Protein AF-A0A5S4YXS0-F1 (afdb_monomer_lite)

Radius of gyration: 20.39 Å; chains: 1; bounding box: 44×58×85 Å

Secondary structure (DSSP, 8-state):
--------------PPPP-----TTSSTHHHHHHHHHHHHHHHBTS-BSS-S-SS-EE-TTS-EE--SSTT-B-HHHHHHHHHHHHHHHHHHHH---HHHHSS-HHHHH---TTSHHHHHHTBTT-S-SSHHHHHHHTTSEEEE-GGG--TT-EEEEEBSS-EEEEEEEEEE-TTS-EESS--TT--EEEEEEEE-TT-TT-EEEEEEEEEGGG------TTS-EEEEEPP-S-TTTEEEEEEPPGGG--HHHHHHHHHHHHH---HHHHSPPPB-GGG-----TT-

pLDDT: mean 90.19, std 12.67, range [40.44, 98.62]

Foldseek 3Di:
DDDDDDDDPPPPPPDPDAAPQDDPFGRLLVLLVVLLVVCQVPQFQFEEDDWADQQWAQQQVLGTQGIPDHNYYFFLSVLLSSVSSSLVVVCVVVVDNVVSVLADVVLSRFLFQLRLSVQQLVFPPHPHLHNQRSCVLLQQWHWDFPQPDDFSKWKWADFPFAIGIWGFHAFAALQRDGDNGDDPRGQFTKTWGFFDHPDSRGGTDIATEGDQVSPWDDYPPVHHYFYRTHDDRDCNHMIIIHGHDPVSGDSVSNVVSNVCLVPDPDPSRPDGGDRPCSHTVRDGDRD

Structure (mmCIF, N/CA/C/O backbone):
data_AF-A0A5S4YXS0-F1
#
_entry.id   AF-A0A5S4YXS0-F1
#
loop_
_atom_site.group_PDB
_atom_site.id
_atom_site.type_symbol
_atom_site.label_atom_id
_atom_site.label_alt_id
_atom_site.label_comp_id
_atom_site.label_asym_id
_atom_site.label_entity_id
_atom_site.label_seq_id
_atom_site.pdbx_PDB_ins_code
_atom_site.Cartn_x
_atom_site.Cartn_y
_atom_site.Cartn_z
_atom_site.occupancy
_atom_site.B_iso_or_equiv
_atom_site.auth_seq_id
_atom_site.auth_comp_id
_atom_site.auth_asym_id
_atom_site.auth_atom_id
_atom_site.pdbx_PDB_model_num
ATOM 1 N N . MET A 1 1 ? -1.494 -40.560 58.003 1.00 46.41 1 MET A N 1
ATOM 2 C CA . MET A 1 1 ? -1.335 -39.408 57.086 1.00 46.41 1 MET A CA 1
ATOM 3 C C . MET A 1 1 ? -2.157 -39.671 55.834 1.00 46.41 1 MET A C 1
ATOM 5 O O . MET A 1 1 ? -1.855 -40.621 55.129 1.00 46.41 1 MET A O 1
ATOM 9 N N . LYS A 1 2 ? -3.236 -38.911 55.602 1.00 44.44 2 LYS A N 1
ATOM 10 C CA . LYS A 1 2 ? -4.062 -39.010 54.387 1.00 44.44 2 LYS A CA 1
ATOM 11 C C . LYS A 1 2 ? -3.544 -37.985 53.373 1.00 44.44 2 LYS A C 1
ATOM 13 O O . LYS A 1 2 ? -3.615 -36.792 53.643 1.00 44.44 2 LYS A O 1
ATOM 18 N N . MET A 1 3 ? -2.989 -38.451 52.254 1.00 48.00 3 MET A N 1
ATOM 19 C CA . MET A 1 3 ? -2.616 -37.599 51.120 1.00 48.00 3 MET A CA 1
ATOM 20 C C . MET A 1 3 ? -3.886 -37.165 50.385 1.00 48.00 3 MET A C 1
ATOM 22 O O . MET A 1 3 ? -4.602 -37.997 49.833 1.00 48.00 3 MET A O 1
ATOM 26 N N . ILE A 1 4 ? -4.166 -35.864 50.397 1.00 57.78 4 ILE A N 1
ATOM 27 C CA . ILE A 1 4 ? -5.196 -35.239 49.567 1.00 57.78 4 ILE A CA 1
ATOM 28 C C . ILE A 1 4 ? -4.530 -34.920 48.226 1.00 57.78 4 ILE A C 1
ATOM 30 O O . ILE A 1 4 ? -3.634 -34.083 48.156 1.00 57.78 4 ILE A O 1
ATOM 34 N N . SER A 1 5 ? -4.929 -35.640 47.178 1.00 66.69 5 SER A N 1
ATOM 35 C CA . SER A 1 5 ? -4.482 -35.397 45.807 1.00 66.69 5 SER A CA 1
ATOM 36 C C . SER A 1 5 ? -5.277 -34.222 45.233 1.00 66.69 5 SER A C 1
ATOM 38 O O . SER A 1 5 ? -6.484 -34.324 45.021 1.00 66.69 5 SER A O 1
ATOM 40 N N . ALA A 1 6 ? -4.614 -33.082 45.048 1.00 55.44 6 ALA A N 1
ATOM 41 C CA . ALA A 1 6 ? -5.196 -31.907 44.415 1.00 55.44 6 ALA A CA 1
ATOM 42 C C . ALA A 1 6 ? -5.100 -32.052 42.888 1.00 55.44 6 ALA A C 1
ATOM 44 O O . ALA A 1 6 ? -4.017 -31.953 42.312 1.00 55.44 6 ALA A O 1
ATOM 45 N N . CYS A 1 7 ? -6.237 -32.288 42.230 1.00 54.38 7 CYS A N 1
ATOM 46 C CA . CYS A 1 7 ? -6.354 -32.177 40.778 1.00 54.38 7 CYS A CA 1
ATOM 47 C C . CYS A 1 7 ? -6.255 -30.700 40.374 1.00 54.38 7 CYS A C 1
ATOM 49 O O . CYS A 1 7 ? -7.215 -29.944 40.508 1.00 54.38 7 CYS A O 1
ATOM 51 N N . PHE A 1 8 ? -5.093 -30.292 39.866 1.00 48.94 8 PHE A N 1
ATOM 52 C CA . PHE A 1 8 ? -4.949 -29.038 39.135 1.00 48.94 8 PHE A CA 1
ATOM 53 C C . PHE A 1 8 ? -5.606 -29.190 37.761 1.00 48.94 8 PHE A C 1
ATOM 55 O O . PHE A 1 8 ? -5.053 -29.810 36.854 1.00 48.94 8 PHE A O 1
ATOM 62 N N . VAL A 1 9 ? -6.799 -28.618 37.607 1.00 55.50 9 VAL A N 1
ATOM 63 C CA . VAL A 1 9 ? -7.390 -28.377 36.289 1.00 55.50 9 VAL A CA 1
ATOM 64 C C . VAL A 1 9 ? -6.600 -27.235 35.658 1.00 55.50 9 VAL A C 1
ATOM 66 O O . VAL A 1 9 ? -6.778 -26.071 36.011 1.00 55.50 9 VAL A O 1
ATOM 69 N N . ILE A 1 10 ? -5.684 -27.569 34.750 1.00 53.12 10 ILE A N 1
ATOM 70 C CA . ILE A 1 10 ? -5.032 -26.584 33.888 1.00 53.12 10 ILE A CA 1
ATOM 71 C C . ILE A 1 10 ? -6.106 -26.096 32.915 1.00 53.12 10 ILE A C 1
ATOM 73 O O . ILE A 1 10 ? -6.426 -26.764 31.934 1.00 53.12 10 ILE A O 1
ATOM 77 N N . ALA A 1 11 ? -6.700 -24.942 33.217 1.00 52.50 11 ALA A N 1
ATOM 78 C CA . ALA A 1 11 ? -7.496 -24.201 32.256 1.00 52.50 11 ALA A CA 1
ATOM 79 C C . ALA A 1 11 ? -6.553 -23.760 31.129 1.00 52.50 11 ALA A C 1
ATOM 81 O O . ALA A 1 11 ? -5.813 -22.787 31.268 1.00 52.50 11 ALA A O 1
ATOM 82 N N . ALA A 1 12 ? -6.532 -24.517 30.031 1.00 46.19 12 ALA A N 1
ATOM 83 C CA . ALA A 1 12 ? -5.913 -24.069 28.798 1.00 46.19 12 ALA A CA 1
ATOM 84 C C . ALA A 1 12 ? -6.646 -22.794 28.372 1.00 46.19 12 ALA A C 1
ATOM 86 O O . ALA A 1 12 ? -7.805 -22.842 27.959 1.00 46.19 12 ALA A O 1
ATOM 87 N N . ALA A 1 13 ? -5.991 -21.646 28.543 1.00 46.91 13 ALA A N 1
ATOM 88 C CA . ALA A 1 13 ? -6.453 -20.398 27.973 1.00 46.91 13 ALA A CA 1
ATOM 89 C C . ALA A 1 13 ? -6.556 -20.615 26.459 1.00 46.91 13 ALA A C 1
ATOM 91 O O . ALA A 1 13 ? -5.543 -20.769 25.775 1.00 46.91 13 ALA A O 1
ATOM 92 N N . LEU A 1 14 ? -7.789 -20.702 25.961 1.00 40.44 14 LEU A N 1
ATOM 93 C CA . LEU A 1 14 ? -8.097 -20.673 24.540 1.00 40.44 14 LEU A CA 1
ATOM 94 C C . LEU A 1 14 ? -7.677 -19.293 24.035 1.00 40.44 14 LEU A C 1
ATOM 96 O O . LEU A 1 14 ? -8.450 -18.339 24.081 1.00 40.44 14 LEU A O 1
ATOM 100 N N . PHE A 1 15 ? -6.415 -19.162 23.630 1.00 43.44 15 PHE A N 1
ATOM 101 C CA . PHE A 1 15 ? -5.981 -17.999 22.878 1.00 43.44 15 PHE A CA 1
ATOM 102 C C . PHE A 1 15 ? -6.771 -17.987 21.565 1.00 43.44 15 PHE A C 1
ATOM 104 O O . PHE A 1 15 ? -6.863 -19.032 20.913 1.00 43.44 15 PHE A O 1
ATOM 111 N N . PRO A 1 16 ? -7.375 -16.848 21.186 1.00 52.44 16 PRO A N 1
ATOM 112 C CA . PRO A 1 16 ? -8.084 -16.743 19.923 1.00 52.44 16 PRO A CA 1
ATOM 113 C C . PRO A 1 16 ? -7.113 -17.111 18.803 1.00 52.44 16 PRO A C 1
ATOM 115 O O . PRO A 1 16 ? -5.997 -16.588 18.742 1.00 52.44 16 PRO A O 1
ATOM 118 N N . PHE A 1 17 ? -7.523 -18.065 17.966 1.00 42.31 17 PHE A N 1
ATOM 119 C CA . PHE A 1 17 ? -6.754 -18.483 16.803 1.00 42.31 17 PHE A CA 1
ATOM 120 C C . PHE A 1 17 ? -6.359 -17.235 16.003 1.00 42.31 17 PHE A C 1
ATOM 122 O O . PHE A 1 17 ? -7.231 -16.400 15.731 1.00 42.31 17 PHE A O 1
ATOM 129 N N . PRO A 1 18 ? -5.070 -17.060 15.654 1.00 52.25 18 PRO A N 1
ATOM 130 C CA . PRO A 1 18 ? -4.676 -15.953 14.803 1.00 52.25 18 PRO A CA 1
ATOM 131 C C . PRO A 1 18 ? -5.462 -16.054 13.498 1.00 52.25 18 PRO A C 1
ATOM 133 O O . PRO A 1 18 ? -5.655 -17.152 12.969 1.00 52.25 18 PRO A O 1
ATOM 136 N N . ALA A 1 19 ? -5.924 -14.906 13.002 1.00 57.00 19 ALA A N 1
ATOM 137 C CA . ALA A 1 19 ? -6.541 -14.802 11.690 1.00 57.00 19 ALA A CA 1
ATOM 138 C C . ALA A 1 19 ? -5.722 -15.567 10.646 1.00 57.00 19 ALA A C 1
ATOM 140 O O . ALA A 1 19 ? -4.493 -15.597 10.761 1.00 57.00 19 ALA A O 1
ATOM 141 N N . ARG A 1 20 ? -6.391 -16.166 9.647 1.00 60.59 20 ARG A N 1
ATOM 142 C CA . ARG A 1 20 ? -5.755 -16.919 8.550 1.00 60.59 20 ARG A CA 1
ATOM 143 C C . ARG A 1 20 ? -4.499 -16.181 8.067 1.00 60.59 20 ARG A C 1
ATOM 145 O O . ARG A 1 20 ? -4.596 -15.170 7.373 1.00 60.59 20 ARG A O 1
ATOM 152 N N . SER A 1 21 ? -3.328 -16.654 8.494 1.00 56.91 21 SER A N 1
ATOM 153 C CA . SER A 1 21 ? -2.072 -15.913 8.327 1.00 56.91 21 SER A CA 1
ATOM 154 C C . SER A 1 21 ? -1.391 -16.223 7.001 1.00 56.91 21 SER A C 1
ATOM 156 O O . SER A 1 21 ? -0.523 -15.466 6.569 1.00 56.91 21 SER A O 1
ATOM 158 N N . GLU A 1 22 ? -1.788 -17.306 6.334 1.00 62.28 22 GLU A N 1
ATOM 159 C CA . GLU A 1 22 ? -1.184 -17.731 5.080 1.00 62.28 22 GLU A CA 1
ATOM 160 C C . GLU A 1 22 ? -1.965 -17.190 3.884 1.00 62.28 22 GLU A C 1
ATOM 162 O O . GLU A 1 22 ? -3.127 -17.543 3.641 1.00 62.28 22 GLU A O 1
ATOM 167 N N . SER A 1 23 ? -1.283 -16.321 3.133 1.00 70.94 23 SER A N 1
ATOM 168 C CA . SER A 1 23 ? -1.667 -15.946 1.775 1.00 70.94 23 SER A CA 1
ATOM 169 C C . SER A 1 23 ? -1.845 -17.209 0.916 1.00 70.94 23 SER A C 1
ATOM 171 O O . SER A 1 23 ? -1.032 -18.130 1.044 1.00 70.94 23 SER A O 1
ATOM 173 N N . PRO A 1 24 ? -2.836 -17.259 0.004 1.00 73.12 24 PRO A N 1
ATOM 174 C CA . PRO A 1 24 ? -2.994 -18.368 -0.941 1.00 73.12 24 PRO A CA 1
ATOM 175 C C . PRO A 1 24 ? -1.771 -18.609 -1.855 1.00 73.12 24 PRO A C 1
ATOM 177 O O . PRO A 1 24 ? -1.719 -19.617 -2.555 1.00 73.12 24 PRO A O 1
ATOM 180 N N . ASP A 1 25 ? -0.785 -17.712 -1.829 1.00 69.44 25 ASP A N 1
ATOM 181 C CA . ASP A 1 25 ? 0.262 -17.552 -2.839 1.00 69.44 25 ASP A CA 1
ATOM 182 C C . ASP A 1 25 ? 1.670 -17.746 -2.263 1.00 69.44 25 ASP A C 1
ATOM 184 O O . ASP A 1 25 ? 2.627 -17.101 -2.688 1.00 69.44 25 ASP A O 1
ATOM 188 N N . GLY A 1 26 ? 1.805 -18.578 -1.228 1.00 68.75 26 GLY A N 1
ATOM 189 C CA . GLY A 1 26 ? 3.118 -18.963 -0.698 1.00 68.75 26 GLY A CA 1
ATOM 190 C C . GLY A 1 26 ? 3.745 -17.977 0.293 1.00 68.75 26 GLY A C 1
ATOM 191 O O . GLY A 1 26 ? 4.931 -18.084 0.592 1.00 68.75 26 GLY A O 1
ATOM 192 N N . GLY A 1 27 ? 2.964 -17.042 0.845 1.00 86.44 27 GLY A N 1
ATOM 193 C CA . GLY A 1 27 ? 3.344 -16.355 2.085 1.00 86.44 27 GLY A CA 1
ATOM 194 C C . GLY A 1 27 ? 4.133 -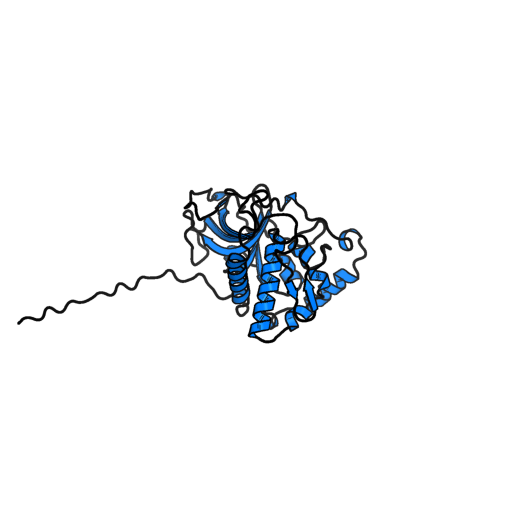15.048 1.953 1.00 86.44 27 GLY A C 1
ATOM 195 O O . GLY A 1 27 ? 4.720 -14.616 2.945 1.00 86.44 27 GLY A O 1
ATOM 196 N N . PHE A 1 28 ? 4.136 -14.366 0.796 1.00 95.62 28 PHE A N 1
ATOM 197 C CA . PHE A 1 28 ? 4.817 -13.059 0.657 1.00 95.62 28 PHE A CA 1
ATOM 198 C C . PHE A 1 28 ? 4.334 -12.016 1.684 1.00 95.62 28 PHE A C 1
ATOM 200 O O . PHE A 1 28 ? 5.082 -11.131 2.102 1.00 95.62 28 PHE A O 1
ATOM 207 N N . ASN A 1 29 ? 3.100 -12.162 2.173 1.00 96.06 29 ASN A N 1
ATOM 208 C CA . ASN A 1 29 ? 2.535 -11.323 3.224 1.00 96.06 29 ASN A CA 1
ATOM 209 C C . ASN A 1 29 ? 3.361 -11.330 4.525 1.00 96.06 29 ASN A C 1
ATOM 211 O O . ASN A 1 29 ? 3.330 -10.335 5.247 1.00 96.06 29 ASN A O 1
ATOM 215 N N . LYS A 1 30 ? 4.171 -12.367 4.798 1.00 96.25 30 LYS A N 1
ATOM 216 C CA . LYS A 1 30 ? 5.110 -12.363 5.935 1.00 96.25 30 LYS A CA 1
ATOM 217 C C . LYS A 1 30 ? 6.118 -11.208 5.842 1.00 96.25 30 LYS A C 1
ATOM 219 O O . LYS A 1 30 ? 6.408 -10.556 6.847 1.00 96.25 30 LYS A O 1
ATOM 224 N N . TYR A 1 31 ? 6.607 -10.907 4.636 1.00 97.94 31 TYR A N 1
ATOM 225 C CA . TYR A 1 31 ? 7.536 -9.802 4.394 1.00 97.94 31 TYR A CA 1
ATOM 226 C C . TYR A 1 31 ? 6.832 -8.454 4.495 1.00 97.94 31 TYR A C 1
ATOM 228 O O . TYR A 1 31 ? 7.372 -7.535 5.103 1.00 97.94 31 TYR A O 1
ATOM 236 N N . VAL A 1 32 ? 5.599 -8.362 3.987 1.00 98.25 32 VAL A N 1
ATOM 237 C CA . VAL A 1 32 ? 4.758 -7.161 4.118 1.00 98.25 32 VAL A CA 1
ATOM 238 C C . VAL A 1 32 ? 4.513 -6.825 5.589 1.00 98.25 32 VAL A C 1
ATOM 240 O O . VAL A 1 32 ? 4.732 -5.693 6.010 1.00 98.25 32 VAL A O 1
ATOM 243 N N . LEU A 1 33 ? 4.116 -7.807 6.400 1.00 97.75 33 LEU A N 1
ATOM 244 C CA . LEU A 1 33 ? 3.872 -7.608 7.831 1.00 97.75 33 LEU A CA 1
ATOM 245 C C . LEU A 1 33 ? 5.155 -7.260 8.595 1.00 97.75 33 LEU A C 1
ATOM 247 O O . LEU A 1 33 ? 5.129 -6.417 9.493 1.00 97.75 33 LEU A O 1
ATOM 251 N N . THR A 1 34 ? 6.285 -7.858 8.213 1.00 98.00 34 THR A N 1
ATOM 252 C CA . THR A 1 34 ? 7.593 -7.515 8.786 1.00 98.00 34 THR A CA 1
ATOM 253 C C . THR A 1 34 ? 7.986 -6.075 8.442 1.00 98.00 34 THR A C 1
ATOM 255 O O . THR A 1 34 ? 8.394 -5.332 9.333 1.00 98.00 34 THR A O 1
ATOM 258 N N . ALA A 1 35 ? 7.787 -5.642 7.192 1.00 98.56 35 ALA A N 1
ATOM 259 C CA . ALA A 1 35 ? 8.021 -4.265 6.761 1.00 98.56 35 ALA A CA 1
ATOM 260 C C . ALA A 1 35 ? 7.111 -3.268 7.497 1.00 98.56 35 ALA A C 1
ATOM 262 O O . ALA A 1 35 ? 7.594 -2.252 7.995 1.00 98.56 35 ALA A O 1
ATOM 263 N N . VAL A 1 36 ? 5.818 -3.583 7.655 1.00 98.50 36 VAL A N 1
ATOM 264 C CA . VAL A 1 36 ? 4.880 -2.783 8.464 1.00 98.50 36 VAL A CA 1
ATOM 265 C C . VAL A 1 36 ? 5.390 -2.615 9.892 1.00 98.50 36 VAL A C 1
ATOM 267 O O . VAL A 1 36 ? 5.447 -1.491 10.387 1.00 98.50 36 VAL A O 1
ATOM 270 N N . LYS A 1 37 ? 5.796 -3.708 10.550 1.00 98.12 37 LYS A N 1
ATOM 271 C CA . LYS A 1 37 ? 6.329 -3.652 11.917 1.00 98.12 37 LYS A CA 1
ATOM 272 C C . LYS A 1 37 ? 7.574 -2.765 11.987 1.00 98.12 37 LYS A C 1
ATOM 274 O O . LYS A 1 37 ? 7.627 -1.867 12.823 1.00 98.12 37 LYS A O 1
ATOM 279 N N . MET A 1 38 ? 8.535 -2.971 11.085 1.00 98.19 38 MET A N 1
ATOM 280 C CA . MET A 1 38 ? 9.774 -2.188 11.032 1.00 98.19 38 MET A CA 1
ATOM 281 C C . MET A 1 38 ? 9.514 -0.691 10.833 1.00 98.19 38 MET A C 1
ATOM 283 O O . MET A 1 38 ? 10.092 0.139 11.539 1.00 98.19 38 MET A O 1
ATOM 287 N N . LEU A 1 39 ? 8.636 -0.332 9.896 1.00 98.00 39 LEU A N 1
ATOM 288 C CA . LEU A 1 39 ? 8.271 1.058 9.627 1.00 98.00 39 LEU A CA 1
ATOM 289 C C . LEU A 1 39 ? 7.473 1.665 10.788 1.00 98.00 39 LEU A C 1
ATOM 291 O O . LEU A 1 39 ? 7.724 2.804 11.173 1.00 98.00 39 LEU A O 1
ATOM 295 N N . GLY A 1 40 ? 6.568 0.903 11.402 1.00 97.19 40 GLY A N 1
ATOM 296 C CA . GLY A 1 40 ? 5.850 1.328 12.603 1.00 97.19 40 GLY A CA 1
ATOM 297 C C . GLY A 1 40 ? 6.779 1.612 13.787 1.00 97.19 40 GLY A C 1
ATOM 298 O O . GLY A 1 40 ? 6.553 2.565 14.522 1.00 97.19 40 GLY A O 1
ATOM 299 N N . GLU A 1 41 ? 7.852 0.841 13.953 1.00 96.88 41 GLU A N 1
ATOM 300 C CA . GLU A 1 41 ? 8.816 1.028 15.047 1.00 96.88 41 GLU A CA 1
ATOM 301 C C . GLU A 1 41 ? 9.808 2.170 14.785 1.00 96.88 41 GLU A C 1
ATOM 303 O O . GLU A 1 41 ? 10.199 2.880 15.708 1.00 96.88 41 GLU A O 1
ATOM 308 N N . SER A 1 42 ? 10.221 2.370 13.531 1.00 96.44 42 SER A N 1
ATOM 309 C CA . SER A 1 42 ? 11.312 3.300 13.192 1.00 96.44 42 SER A CA 1
ATOM 310 C C . SER A 1 42 ? 10.860 4.624 12.565 1.00 96.44 42 SER A C 1
ATOM 312 O O . SER A 1 42 ? 11.618 5.606 12.560 1.00 96.44 42 SER A O 1
ATOM 314 N N . ARG A 1 43 ? 9.638 4.685 12.023 1.00 95.56 43 ARG A N 1
ATOM 315 C CA . ARG A 1 43 ? 9.143 5.797 11.189 1.00 95.56 43 ARG A CA 1
ATOM 316 C C . ARG A 1 43 ? 7.737 6.289 11.555 1.00 95.56 43 ARG A C 1
ATOM 318 O O . ARG A 1 43 ? 7.235 7.184 10.877 1.00 95.56 43 ARG A O 1
ATOM 325 N N . ALA A 1 44 ? 7.112 5.770 12.613 1.00 94.81 44 ALA A N 1
ATOM 326 C CA . ALA A 1 44 ? 5.790 6.235 13.031 1.00 94.81 44 ALA A CA 1
ATOM 327 C C . ALA A 1 44 ? 5.765 7.720 13.424 1.00 94.81 44 ALA A C 1
ATOM 329 O O . ALA A 1 44 ? 6.733 8.240 13.981 1.00 94.81 44 ALA A O 1
ATOM 330 N N . ALA A 1 45 ? 4.628 8.369 13.156 1.00 92.19 45 ALA A N 1
ATOM 331 C CA . ALA A 1 45 ? 4.310 9.727 13.601 1.00 92.19 45 ALA A CA 1
ATOM 332 C C . ALA A 1 45 ? 5.325 10.824 13.181 1.00 92.19 45 ALA A C 1
ATOM 334 O O . ALA A 1 45 ? 5.586 11.757 13.935 1.00 92.19 45 ALA A O 1
ATOM 335 N N . LYS A 1 46 ? 5.933 10.712 11.986 1.00 93.88 46 LYS A N 1
ATOM 336 C CA . LYS A 1 46 ? 6.939 11.672 11.475 1.00 93.88 46 LYS A CA 1
ATOM 337 C C . LYS A 1 46 ? 6.413 12.703 10.464 1.00 93.88 46 LYS A C 1
ATOM 339 O O . LYS A 1 46 ? 7.198 13.398 9.826 1.00 93.88 46 LYS A O 1
ATOM 344 N N . GLY A 1 47 ? 5.099 12.828 10.334 1.00 92.06 47 GLY A N 1
ATOM 345 C CA . GLY A 1 47 ? 4.427 13.808 9.484 1.00 92.06 47 GLY A CA 1
ATOM 346 C C . GLY A 1 47 ? 3.726 13.202 8.268 1.00 92.06 47 GLY A C 1
ATOM 347 O O . GLY A 1 47 ? 4.128 12.170 7.728 1.00 92.06 47 GLY A O 1
ATOM 348 N N . TYR A 1 48 ? 2.662 13.879 7.835 1.00 92.19 48 TYR A N 1
ATOM 349 C CA . TYR A 1 48 ? 1.864 13.536 6.659 1.00 92.19 48 TYR A CA 1
ATOM 350 C C . TYR A 1 48 ? 1.851 14.686 5.644 1.00 92.19 48 TYR A C 1
ATOM 352 O O . TYR A 1 48 ? 1.729 15.846 6.033 1.00 92.19 48 TYR A O 1
ATOM 360 N N . GLY A 1 49 ? 1.962 14.364 4.355 1.00 90.88 49 GLY A N 1
ATOM 361 C CA . GLY A 1 49 ? 1.984 15.320 3.241 1.00 90.88 49 GLY A CA 1
ATOM 362 C C . GLY A 1 49 ? 2.174 14.600 1.904 1.00 90.88 49 GLY A C 1
ATOM 363 O O . GLY A 1 49 ? 2.232 13.382 1.882 1.00 90.88 49 GLY A O 1
ATOM 364 N N . SER A 1 50 ? 2.309 15.311 0.785 1.00 89.75 50 SER A N 1
ATOM 365 C CA . SER A 1 50 ? 2.369 14.713 -0.568 1.00 89.75 50 SER A CA 1
ATOM 366 C C . SER A 1 50 ? 3.716 14.067 -0.947 1.00 89.75 50 SER A C 1
ATOM 368 O O . SER A 1 50 ? 3.930 13.688 -2.101 1.00 89.75 50 SER A O 1
ATOM 370 N N . ALA A 1 51 ? 4.643 13.945 0.007 1.00 91.25 51 ALA A N 1
ATOM 371 C CA . ALA A 1 51 ? 5.977 13.419 -0.236 1.00 91.25 51 ALA A CA 1
ATOM 372 C C . ALA A 1 51 ? 5.979 11.901 -0.492 1.00 91.25 51 ALA A C 1
ATOM 374 O O . ALA A 1 51 ? 5.214 11.131 0.091 1.00 91.25 51 ALA A O 1
ATOM 375 N N . ALA A 1 52 ? 6.875 11.475 -1.379 1.00 90.62 52 ALA A N 1
ATOM 376 C CA . ALA A 1 52 ? 7.183 10.080 -1.625 1.00 90.62 52 ALA A CA 1
ATOM 377 C C . ALA A 1 52 ? 8.201 9.592 -0.598 1.00 90.62 52 ALA A C 1
ATOM 379 O O . ALA A 1 52 ? 9.300 10.145 -0.547 1.00 90.62 52 ALA A O 1
ATOM 380 N N . PHE A 1 53 ? 7.834 8.527 0.115 1.00 94.81 53 PHE A N 1
ATOM 381 C CA . PHE A 1 53 ? 8.670 7.758 1.038 1.00 94.81 53 PHE A CA 1
ATOM 382 C C . PHE A 1 53 ? 9.167 8.535 2.269 1.00 94.81 53 PHE A C 1
ATOM 384 O O . PHE A 1 53 ? 9.540 9.704 2.202 1.00 94.81 53 PHE A O 1
ATOM 391 N N . THR A 1 54 ? 9.247 7.862 3.416 1.00 96.19 54 THR A N 1
ATOM 392 C CA . THR A 1 54 ? 9.822 8.455 4.637 1.00 96.19 54 THR A CA 1
ATOM 393 C C . THR A 1 54 ? 11.352 8.468 4.641 1.00 96.19 54 THR A C 1
ATOM 395 O O . THR A 1 54 ? 11.973 9.096 5.507 1.00 96.19 54 THR A O 1
ATOM 398 N N . GLN A 1 55 ? 11.971 7.766 3.692 1.00 97.06 55 GLN A N 1
ATOM 399 C CA . GLN A 1 55 ? 13.413 7.617 3.536 1.00 97.06 55 GLN A CA 1
ATOM 400 C C . GLN A 1 55 ? 13.766 7.225 2.097 1.00 97.06 55 GLN A C 1
ATOM 402 O O . GLN A 1 55 ? 12.923 6.727 1.355 1.00 97.06 55 GLN A O 1
ATOM 407 N N . ASP A 1 56 ? 15.025 7.432 1.718 1.00 98.00 56 ASP A N 1
ATOM 408 C CA . ASP A 1 56 ? 15.581 6.809 0.519 1.00 98.00 56 ASP A CA 1
ATOM 409 C C . ASP A 1 56 ? 15.497 5.283 0.656 1.00 98.00 56 ASP A C 1
ATOM 411 O O . ASP A 1 56 ? 15.900 4.728 1.681 1.00 98.00 56 ASP A O 1
ATOM 415 N N . LEU A 1 57 ? 14.993 4.611 -0.378 1.00 97.94 57 LEU A N 1
ATOM 416 C CA . LEU A 1 57 ? 14.810 3.162 -0.373 1.00 97.94 57 LEU A CA 1
ATOM 417 C C . LEU A 1 57 ? 15.829 2.509 -1.297 1.00 97.94 57 LEU A C 1
ATOM 419 O O . LEU A 1 57 ? 15.907 2.842 -2.483 1.00 97.94 57 LEU A O 1
ATOM 423 N N . THR A 1 58 ? 16.589 1.554 -0.768 1.00 97.62 58 THR A N 1
ATOM 424 C CA . THR A 1 58 ? 17.383 0.648 -1.602 1.00 97.62 58 THR A CA 1
ATOM 425 C C . THR A 1 58 ? 16.444 -0.141 -2.507 1.00 97.62 58 THR A C 1
ATOM 427 O O . THR A 1 58 ? 15.400 -0.617 -2.059 1.00 97.62 58 THR A O 1
ATOM 430 N N . PHE A 1 59 ? 16.810 -0.264 -3.777 1.00 96.62 59 PHE A N 1
ATOM 431 C CA . PHE A 1 59 ? 16.018 -0.928 -4.799 1.00 96.62 59 PHE A CA 1
ATOM 432 C C . PHE A 1 59 ? 16.883 -1.975 -5.499 1.00 96.62 59 PHE A C 1
ATOM 434 O O . PHE A 1 59 ? 17.423 -1.725 -6.574 1.00 96.62 59 PHE A O 1
ATOM 441 N N . GLY A 1 60 ? 17.081 -3.112 -4.828 1.00 93.56 60 GLY A N 1
ATOM 442 C CA . GLY A 1 60 ? 17.992 -4.159 -5.287 1.00 93.56 60 GLY A CA 1
ATOM 443 C C . GLY A 1 60 ? 19.408 -3.634 -5.536 1.00 93.56 60 GLY A C 1
ATOM 444 O O . GLY A 1 60 ? 19.958 -2.863 -4.747 1.00 93.56 60 GLY A O 1
ATOM 445 N N . ASP A 1 61 ? 19.981 -4.055 -6.654 1.00 93.81 61 ASP A N 1
ATOM 446 C CA . ASP A 1 61 ? 21.229 -3.571 -7.251 1.00 93.81 61 ASP A CA 1
ATOM 447 C C . ASP A 1 61 ? 21.025 -2.385 -8.219 1.00 93.81 61 ASP A C 1
ATOM 449 O O . ASP A 1 61 ? 21.990 -1.724 -8.597 1.00 93.81 61 ASP A O 1
ATOM 453 N N . ASP A 1 62 ? 19.775 -2.017 -8.509 1.00 92.50 62 ASP A N 1
ATOM 454 C CA . ASP A 1 62 ? 19.377 -0.887 -9.365 1.00 92.50 62 ASP A CA 1
ATOM 455 C C . ASP A 1 62 ? 19.457 0.490 -8.655 1.00 92.50 62 ASP A C 1
ATOM 457 O O . ASP A 1 62 ? 19.000 1.535 -9.148 1.00 92.50 62 ASP A O 1
ATOM 461 N N . GLY A 1 63 ? 20.056 0.534 -7.463 1.00 95.62 63 GLY A N 1
ATOM 462 C CA . GLY A 1 63 ? 20.369 1.752 -6.716 1.00 95.62 63 GLY A CA 1
ATOM 463 C C . GLY A 1 63 ? 19.259 2.193 -5.761 1.00 95.62 63 GLY A C 1
ATOM 464 O O . GLY A 1 63 ? 18.770 1.409 -4.959 1.00 95.62 63 GLY A O 1
ATOM 465 N N . ILE A 1 64 ? 18.906 3.486 -5.786 1.00 97.62 64 ILE A N 1
ATOM 466 C CA . ILE A 1 64 ? 18.031 4.110 -4.771 1.00 97.62 64 ILE A CA 1
ATOM 467 C C . ILE A 1 64 ? 16.764 4.701 -5.402 1.00 97.62 64 ILE A C 1
ATOM 469 O O . ILE A 1 64 ? 16.860 5.410 -6.409 1.00 97.62 64 ILE A O 1
ATOM 473 N N . LEU A 1 65 ? 15.597 4.450 -4.801 1.00 96.94 65 LEU A N 1
ATOM 474 C CA . LEU A 1 65 ? 14.390 5.263 -4.973 1.00 96.94 65 LEU A CA 1
ATOM 475 C C . LEU A 1 65 ? 14.449 6.428 -3.982 1.00 96.94 65 LEU A C 1
ATOM 477 O O . LEU A 1 65 ? 14.478 6.223 -2.769 1.00 96.94 65 LEU A O 1
ATOM 481 N N . LYS A 1 66 ? 14.528 7.652 -4.506 1.00 97.12 66 LYS A N 1
ATOM 482 C CA . LYS A 1 66 ? 14.724 8.853 -3.691 1.00 97.12 66 LYS A CA 1
ATOM 483 C C . LYS A 1 66 ? 13.440 9.275 -2.992 1.00 97.12 66 LYS A C 1
ATOM 485 O O . LYS A 1 66 ? 12.396 9.375 -3.641 1.00 97.12 66 LYS A O 1
ATOM 490 N N . ALA A 1 67 ? 13.539 9.578 -1.701 1.00 96.19 67 ALA A N 1
ATOM 491 C CA . ALA A 1 67 ? 12.470 10.269 -0.998 1.00 96.19 67 ALA A CA 1
ATOM 492 C C . ALA A 1 67 ? 12.356 11.710 -1.504 1.00 96.19 67 ALA A C 1
ATOM 494 O O . ALA A 1 67 ? 13.365 12.362 -1.782 1.00 96.19 67 ALA A O 1
ATOM 495 N N . SER A 1 68 ? 11.133 12.227 -1.611 1.00 93.31 68 SER A N 1
ATOM 496 C CA . SER A 1 68 ? 10.915 13.595 -2.105 1.00 93.31 68 SER A CA 1
ATOM 497 C C . SER A 1 68 ? 10.776 14.638 -0.994 1.00 93.31 68 SER A C 1
ATOM 499 O O . SER A 1 68 ? 10.829 15.830 -1.276 1.00 93.31 68 SER A O 1
ATOM 501 N N . GLY A 1 69 ? 10.586 14.215 0.258 1.00 92.38 69 GLY A N 1
ATOM 502 C CA . GLY A 1 69 ? 10.428 15.115 1.404 1.00 92.38 69 GLY A CA 1
ATOM 503 C C . GLY A 1 69 ? 10.480 14.391 2.750 1.00 92.38 69 GLY A C 1
ATOM 504 O O . GLY A 1 69 ? 9.538 14.517 3.531 1.00 92.38 69 GLY A O 1
ATOM 505 N N . PRO A 1 70 ? 11.532 13.602 3.034 1.00 91.06 70 PRO A N 1
ATOM 506 C CA . PRO A 1 70 ? 11.600 12.829 4.267 1.00 91.06 70 PRO A CA 1
ATOM 507 C C . PRO A 1 70 ? 11.629 13.752 5.504 1.00 91.06 70 PRO A C 1
ATOM 509 O O . PRO A 1 70 ? 12.216 14.834 5.449 1.00 91.06 70 PRO A O 1
ATOM 512 N N . PRO A 1 71 ? 11.046 13.335 6.644 1.00 92.94 71 PRO A N 1
ATOM 513 C CA . PRO A 1 71 ? 10.424 12.031 6.889 1.00 92.94 71 PRO A CA 1
ATOM 514 C C . PRO A 1 71 ? 8.914 11.982 6.578 1.00 92.94 71 PRO A C 1
ATOM 516 O O . PRO A 1 71 ? 8.244 11.030 6.974 1.00 92.94 71 PRO A O 1
ATOM 519 N N . ILE A 1 72 ? 8.378 13.002 5.902 1.00 93.00 72 ILE A N 1
ATOM 520 C CA . ILE A 1 72 ? 6.954 13.129 5.579 1.00 93.00 72 ILE A CA 1
ATOM 521 C C . ILE A 1 72 ? 6.584 12.121 4.483 1.00 93.00 72 ILE A C 1
ATOM 523 O O . ILE A 1 72 ? 7.363 11.872 3.568 1.00 93.00 72 ILE A O 1
ATOM 527 N N . THR A 1 73 ? 5.379 11.553 4.554 1.00 92.94 73 THR A N 1
ATOM 528 C CA . THR A 1 73 ? 4.845 10.647 3.523 1.00 92.94 73 THR A CA 1
ATOM 529 C C . THR A 1 73 ? 3.321 10.775 3.405 1.00 92.94 73 THR A C 1
ATOM 531 O O . THR A 1 73 ? 2.681 11.410 4.246 1.00 92.94 73 THR A O 1
ATOM 534 N N . MET A 1 74 ? 2.724 10.139 2.395 1.00 93.12 74 MET A N 1
ATOM 535 C CA . MET A 1 74 ? 1.269 9.969 2.268 1.00 93.12 74 MET A CA 1
ATOM 536 C C . MET A 1 74 ? 0.847 8.500 2.245 1.00 93.12 74 MET A C 1
ATOM 538 O O . MET A 1 74 ? 1.666 7.602 2.100 1.00 93.12 74 MET A O 1
ATOM 542 N N . CYS A 1 75 ? -0.456 8.240 2.335 1.00 91.06 75 CYS A N 1
ATOM 543 C CA . CYS A 1 75 ? -1.012 6.891 2.446 1.00 91.06 75 CYS A CA 1
ATOM 544 C C . CYS A 1 75 ? -0.641 5.949 1.282 1.00 91.06 75 CYS A C 1
ATOM 546 O O . CYS A 1 75 ? -0.133 4.854 1.510 1.00 91.06 75 CYS A O 1
ATOM 548 N N . VAL A 1 76 ? -0.788 6.387 0.030 1.00 91.12 76 VAL A N 1
ATOM 549 C CA . VAL A 1 76 ? -0.385 5.592 -1.149 1.00 91.12 76 VAL A CA 1
ATOM 550 C C . VAL A 1 76 ? 1.136 5.471 -1.299 1.00 91.12 76 VAL A C 1
ATOM 552 O O . VAL A 1 76 ? 1.633 4.454 -1.778 1.00 91.12 76 VAL A O 1
ATOM 555 N N . ALA A 1 77 ? 1.895 6.468 -0.832 1.00 91.31 77 ALA A N 1
ATOM 556 C CA . ALA A 1 77 ? 3.353 6.388 -0.764 1.00 91.31 77 ALA A CA 1
ATOM 557 C C . ALA A 1 77 ? 3.804 5.361 0.284 1.00 91.31 77 ALA A C 1
ATOM 559 O O . ALA A 1 77 ? 4.722 4.591 0.022 1.00 91.31 77 ALA A O 1
ATOM 560 N N . ALA A 1 78 ? 3.112 5.296 1.424 1.00 95.50 78 ALA A N 1
ATOM 561 C CA . ALA A 1 78 ? 3.351 4.318 2.475 1.00 95.50 78 ALA A CA 1
ATOM 562 C C . ALA A 1 78 ? 3.102 2.880 1.997 1.00 95.50 78 ALA A C 1
ATOM 564 O O . ALA A 1 78 ? 3.881 1.994 2.332 1.00 95.50 78 ALA A O 1
ATOM 565 N N . GLN A 1 79 ? 2.070 2.636 1.178 1.00 97.62 79 GLN A N 1
ATOM 566 C CA . GLN A 1 79 ? 1.862 1.318 0.561 1.00 97.62 79 GLN A CA 1
ATOM 567 C C . GLN A 1 79 ? 3.057 0.914 -0.319 1.00 97.62 79 GLN A C 1
ATOM 569 O O . GLN A 1 79 ? 3.549 -0.210 -0.217 1.00 97.62 79 GLN A O 1
ATOM 574 N N . LEU A 1 80 ? 3.551 1.833 -1.153 1.00 97.38 80 LEU A N 1
ATOM 575 C CA . LEU A 1 80 ? 4.703 1.559 -2.013 1.00 97.38 80 LEU A CA 1
ATOM 576 C C . LEU A 1 80 ? 5.998 1.369 -1.205 1.00 97.38 80 LEU A C 1
ATOM 578 O O . LEU A 1 80 ? 6.779 0.476 -1.515 1.00 97.38 80 LEU A O 1
ATOM 582 N N . GLU A 1 81 ? 6.201 2.148 -0.141 1.00 98.25 81 GLU A N 1
ATOM 583 C CA . GLU A 1 81 ? 7.329 1.990 0.786 1.00 98.25 81 GLU A CA 1
ATOM 584 C C . GLU A 1 81 ? 7.314 0.624 1.480 1.00 98.25 81 GLU A C 1
ATOM 586 O O . GLU A 1 81 ? 8.324 -0.077 1.476 1.00 98.25 81 GLU A O 1
ATOM 591 N N . VAL A 1 82 ? 6.154 0.203 1.999 1.00 98.62 82 VAL A N 1
ATOM 592 C CA . VAL A 1 82 ? 5.977 -1.130 2.592 1.00 98.62 82 VAL A CA 1
ATOM 593 C C . VAL A 1 82 ? 6.321 -2.225 1.581 1.00 98.62 82 VAL A C 1
ATOM 595 O O . VAL A 1 82 ? 6.991 -3.189 1.945 1.00 98.62 82 VAL A O 1
ATOM 598 N N . LEU A 1 83 ? 5.891 -2.092 0.321 1.00 98.50 83 LEU A N 1
ATOM 599 C CA . LEU A 1 83 ? 6.202 -3.075 -0.718 1.00 98.50 83 LEU A CA 1
ATOM 600 C C . LEU A 1 83 ? 7.707 -3.154 -1.002 1.00 98.50 83 LEU A C 1
ATOM 602 O O . LEU A 1 83 ? 8.260 -4.250 -1.045 1.00 98.50 83 LEU A O 1
ATOM 606 N N . VAL A 1 84 ? 8.378 -2.016 -1.178 1.00 98.31 84 VAL A N 1
ATOM 607 C CA . VAL A 1 84 ? 9.821 -1.992 -1.464 1.00 98.31 84 VAL A CA 1
ATOM 608 C C . VAL A 1 84 ? 10.619 -2.568 -0.291 1.00 98.31 84 VAL A C 1
ATOM 610 O O . VAL A 1 84 ? 11.510 -3.390 -0.502 1.00 98.31 84 VAL A O 1
ATOM 613 N N . GLU A 1 85 ? 10.268 -2.225 0.949 1.00 98.56 85 GLU A N 1
ATOM 614 C CA . GLU A 1 85 ? 10.899 -2.819 2.133 1.00 98.56 85 GLU A CA 1
ATOM 615 C C . GLU A 1 85 ? 10.609 -4.323 2.255 1.00 98.56 85 GLU A C 1
ATOM 617 O O . GLU A 1 85 ? 11.501 -5.100 2.597 1.00 98.56 85 GLU A O 1
ATOM 622 N N . ALA A 1 86 ? 9.400 -4.775 1.903 1.00 98.50 86 ALA A N 1
ATOM 623 C CA . ALA A 1 86 ? 9.075 -6.200 1.852 1.00 98.50 86 ALA A CA 1
ATOM 624 C C . ALA A 1 86 ? 9.937 -6.951 0.820 1.00 98.50 86 ALA A C 1
ATOM 626 O O . ALA A 1 86 ? 10.441 -8.036 1.115 1.00 98.50 86 ALA A O 1
ATOM 627 N N . LEU A 1 87 ? 10.176 -6.364 -0.356 1.00 98.44 87 LEU A N 1
ATOM 628 C CA . LEU A 1 87 ? 11.077 -6.929 -1.367 1.00 98.44 87 LEU A CA 1
ATOM 629 C C . LEU A 1 87 ? 12.535 -6.946 -0.890 1.00 98.44 87 LEU A C 1
ATOM 631 O O . LEU A 1 87 ? 13.232 -7.938 -1.093 1.00 98.44 87 LEU A O 1
ATOM 635 N N . ASN A 1 88 ? 12.988 -5.904 -0.188 1.00 98.25 88 ASN A N 1
ATOM 636 C CA . ASN A 1 88 ? 14.322 -5.877 0.420 1.00 98.25 88 ASN A CA 1
ATOM 637 C C . ASN A 1 88 ? 14.495 -6.975 1.480 1.00 98.25 88 ASN A C 1
ATOM 639 O O . ASN A 1 88 ? 15.565 -7.583 1.581 1.00 98.25 88 ASN A O 1
ATOM 643 N N . LEU A 1 89 ? 13.457 -7.246 2.276 1.00 98.25 89 LEU A N 1
ATOM 644 C CA . LEU A 1 89 ? 13.456 -8.344 3.242 1.00 98.25 89 LEU A CA 1
ATOM 645 C C . LEU A 1 89 ? 13.505 -9.706 2.541 1.00 98.25 89 LEU A C 1
ATOM 647 O O . LEU A 1 89 ? 14.341 -10.535 2.906 1.00 98.25 89 LEU A O 1
ATOM 651 N N . TYR A 1 90 ? 12.681 -9.904 1.507 1.00 98.06 90 TYR A N 1
ATOM 652 C CA . TYR A 1 90 ? 12.709 -11.105 0.671 1.00 98.06 90 TYR A CA 1
ATOM 653 C C . TYR A 1 90 ? 14.102 -11.343 0.080 1.00 98.06 90 TYR A C 1
ATOM 655 O O . TYR A 1 90 ? 14.675 -12.412 0.287 1.00 98.06 90 TYR A O 1
ATOM 663 N N . ALA A 1 91 ? 14.691 -10.341 -0.576 1.00 98.00 91 ALA A N 1
ATOM 664 C CA . ALA A 1 91 ? 15.997 -10.460 -1.219 1.00 98.00 91 ALA A CA 1
ATOM 665 C C . ALA A 1 91 ? 17.120 -10.737 -0.213 1.00 98.00 91 ALA A C 1
ATOM 667 O O . ALA A 1 91 ? 18.053 -11.489 -0.488 1.00 98.00 91 ALA A O 1
ATOM 668 N N . ARG A 1 92 ? 17.034 -10.180 1.000 1.00 97.69 92 ARG A N 1
ATOM 669 C CA . ARG A 1 92 ? 18.016 -10.449 2.057 1.00 97.69 92 ARG A CA 1
ATOM 670 C C . ARG A 1 92 ? 17.962 -11.895 2.545 1.00 97.69 92 ARG A C 1
ATOM 672 O O . ARG A 1 92 ? 19.028 -12.474 2.784 1.00 97.69 92 ARG A O 1
ATOM 679 N N . GLU A 1 93 ? 16.756 -12.433 2.723 1.00 97.50 93 GLU A N 1
ATOM 680 C CA . GLU A 1 93 ? 16.518 -13.805 3.188 1.00 97.50 93 GLU A CA 1
ATOM 681 C C . GLU A 1 93 ? 16.901 -14.829 2.114 1.00 97.50 93 GLU A C 1
ATOM 683 O O . GLU A 1 93 ? 17.635 -15.770 2.397 1.00 97.50 93 GLU A O 1
ATOM 688 N N . THR A 1 94 ? 16.459 -14.611 0.876 1.00 97.31 94 THR A N 1
ATOM 689 C CA . THR A 1 94 ? 16.581 -15.579 -0.228 1.00 97.31 94 THR A CA 1
ATOM 690 C C . THR A 1 94 ? 17.832 -15.400 -1.083 1.00 97.31 94 THR A C 1
ATOM 692 O O . THR A 1 94 ? 18.185 -16.298 -1.841 1.00 97.31 94 THR A O 1
ATOM 695 N N . LYS A 1 95 ? 18.511 -14.250 -0.964 1.00 97.75 95 LYS A N 1
ATOM 696 C CA . LYS A 1 95 ? 19.576 -13.789 -1.876 1.00 97.75 95 LYS A CA 1
ATOM 697 C C . LYS A 1 95 ? 19.105 -13.568 -3.317 1.00 97.75 95 LYS A C 1
ATOM 699 O O . LYS A 1 95 ? 19.936 -13.439 -4.210 1.00 97.75 95 LYS A O 1
ATOM 704 N N . ASP A 1 96 ? 17.796 -13.478 -3.531 1.00 97.31 96 ASP A N 1
ATOM 705 C CA . ASP A 1 96 ? 17.186 -13.262 -4.837 1.00 97.31 96 ASP A CA 1
ATOM 706 C C . ASP A 1 96 ? 16.809 -11.786 -5.034 1.00 97.31 96 ASP A C 1
ATOM 708 O O . ASP A 1 96 ? 15.885 -11.267 -4.406 1.00 97.31 96 ASP A O 1
ATOM 712 N N . VAL A 1 97 ? 17.541 -11.108 -5.920 1.00 97.25 97 VAL A N 1
ATOM 713 C CA . VAL A 1 97 ? 17.278 -9.715 -6.322 1.00 97.25 97 VAL A CA 1
ATOM 714 C C . VAL A 1 97 ? 16.449 -9.610 -7.606 1.00 97.25 97 VAL A C 1
ATOM 716 O O . VAL A 1 97 ? 16.095 -8.502 -8.004 1.00 97.25 97 VAL A O 1
ATOM 719 N N . SER A 1 98 ? 16.072 -10.733 -8.232 1.00 96.81 98 SER A N 1
ATOM 720 C CA . SER A 1 98 ? 15.244 -10.735 -9.446 1.00 96.81 98 SER A CA 1
ATOM 721 C C . SER A 1 98 ? 13.916 -9.967 -9.338 1.00 96.81 98 SER A C 1
ATOM 723 O O . SER A 1 98 ? 13.516 -9.389 -10.352 1.00 96.81 98 SER A O 1
ATOM 725 N N . PRO A 1 99 ? 13.254 -9.833 -8.164 1.00 97.31 99 PRO A N 1
ATOM 726 C CA . PRO A 1 99 ? 12.023 -9.048 -8.081 1.00 97.31 99 PRO A CA 1
ATOM 727 C C . PRO A 1 99 ? 12.211 -7.565 -8.434 1.00 97.31 99 PRO A C 1
ATOM 729 O O . PRO A 1 99 ? 11.271 -6.924 -8.902 1.00 97.31 99 PRO A O 1
ATOM 732 N N . PHE A 1 100 ? 13.412 -7.011 -8.240 1.00 97.31 100 PHE A N 1
ATOM 733 C CA . PHE A 1 100 ? 13.718 -5.622 -8.601 1.00 97.31 100 PHE A CA 1
ATOM 734 C C . PHE A 1 100 ? 13.888 -5.428 -10.113 1.00 97.31 100 PHE A C 1
ATOM 736 O O . PHE A 1 100 ? 13.635 -4.338 -10.616 1.00 97.31 100 PHE A O 1
ATOM 743 N N . HIS A 1 101 ? 14.222 -6.502 -10.833 1.00 96.50 101 HIS A N 1
ATOM 744 C CA . HIS A 1 101 ? 14.394 -6.524 -12.291 1.00 96.50 101 HIS A CA 1
ATOM 745 C C . HIS A 1 101 ? 13.106 -6.838 -13.052 1.00 96.50 101 HIS A C 1
ATOM 747 O O . HIS A 1 101 ? 13.069 -6.764 -14.278 1.00 96.50 101 HIS A O 1
ATOM 753 N N . TYR A 1 102 ? 12.042 -7.200 -12.334 1.00 96.94 102 TYR A N 1
ATOM 754 C CA . TYR A 1 102 ? 10.793 -7.663 -12.928 1.00 96.94 102 TYR A CA 1
ATOM 755 C C . TYR A 1 102 ? 10.081 -6.584 -13.759 1.00 96.94 102 TYR A C 1
ATOM 757 O O . TYR A 1 102 ? 9.534 -6.868 -14.823 1.00 96.94 102 TYR A O 1
ATOM 765 N N . ILE A 1 103 ? 10.124 -5.330 -13.300 1.00 95.50 103 ILE A N 1
ATOM 766 C CA . ILE A 1 103 ? 9.731 -4.162 -14.094 1.00 95.50 103 ILE A CA 1
ATOM 767 C C . ILE A 1 103 ? 10.774 -3.056 -13.922 1.00 95.50 103 ILE A C 1
ATOM 769 O O . ILE A 1 103 ? 11.348 -2.934 -12.839 1.00 95.50 103 ILE A O 1
ATOM 773 N N . PRO A 1 104 ? 10.989 -2.197 -14.934 1.00 96.31 104 PRO A N 1
ATOM 774 C CA . PRO A 1 104 ? 12.016 -1.165 -14.863 1.00 96.31 104 PRO A CA 1
ATOM 775 C C . PRO A 1 104 ? 11.828 -0.235 -13.661 1.00 96.31 104 PRO A C 1
ATOM 777 O O . PRO A 1 104 ? 10.747 0.326 -13.485 1.00 96.31 104 PRO A O 1
ATOM 780 N N . LYS A 1 105 ? 12.897 0.042 -12.903 1.00 96.81 105 LYS A N 1
ATOM 781 C CA . LYS A 1 105 ? 12.898 0.984 -11.762 1.00 96.81 105 LYS A CA 1
ATOM 782 C C . LYS A 1 105 ? 12.184 2.313 -12.043 1.00 96.81 105 LYS A C 1
ATOM 784 O O . LYS A 1 105 ? 11.570 2.906 -11.159 1.00 96.81 105 LYS A O 1
ATOM 789 N N . VAL A 1 106 ? 12.240 2.800 -13.281 1.00 95.88 106 VAL A N 1
ATOM 790 C CA . VAL A 1 106 ? 11.574 4.045 -13.680 1.00 95.88 106 VAL A CA 1
ATOM 791 C C . VAL A 1 106 ? 10.051 4.022 -13.454 1.00 95.88 106 VAL A C 1
ATOM 793 O O . VAL A 1 106 ? 9.495 5.062 -13.107 1.00 95.88 106 VAL A O 1
ATOM 796 N N . THR A 1 107 ? 9.386 2.862 -13.549 1.00 96.25 107 THR A N 1
ATOM 797 C CA . THR A 1 107 ? 7.936 2.733 -13.289 1.00 96.25 107 THR A CA 1
ATOM 798 C C . THR A 1 107 ? 7.589 2.858 -11.801 1.00 96.25 107 THR A C 1
ATOM 800 O O . THR A 1 107 ? 6.469 3.228 -11.446 1.00 96.25 107 THR A O 1
ATOM 803 N N . TRP A 1 108 ? 8.555 2.596 -10.919 1.00 96.75 108 TRP A N 1
ATOM 804 C CA . TRP A 1 108 ? 8.441 2.796 -9.474 1.00 96.75 108 TRP A CA 1
ATOM 805 C C . TRP A 1 108 ? 8.658 4.258 -9.081 1.00 96.75 108 TRP A C 1
ATOM 807 O O . TRP A 1 108 ? 8.143 4.717 -8.064 1.00 96.75 108 TRP A O 1
ATOM 817 N N . ALA A 1 109 ? 9.445 4.990 -9.871 1.00 95.31 109 ALA A N 1
ATOM 818 C CA . ALA A 1 109 ? 9.841 6.358 -9.565 1.00 95.31 109 ALA A CA 1
ATOM 819 C C . ALA A 1 109 ? 8.855 7.407 -10.102 1.00 95.31 109 ALA A C 1
ATOM 821 O O . ALA A 1 109 ? 8.604 8.399 -9.415 1.00 95.31 109 ALA A O 1
ATOM 822 N N . ARG A 1 110 ? 8.301 7.205 -11.302 1.00 94.94 110 ARG A N 1
ATOM 823 C CA . ARG A 1 110 ? 7.458 8.185 -12.009 1.00 94.94 110 ARG A CA 1
ATOM 824 C C . ARG A 1 110 ? 5.981 8.102 -11.635 1.00 94.94 110 ARG A C 1
ATOM 826 O O . ARG A 1 110 ? 5.473 7.043 -11.284 1.00 94.94 110 ARG A O 1
ATOM 833 N N . LEU A 1 111 ? 5.276 9.221 -11.759 1.00 93.62 111 LEU A N 1
ATOM 834 C CA . LEU A 1 111 ? 3.836 9.351 -11.528 1.00 93.62 111 LEU A CA 1
ATOM 835 C C . LEU A 1 111 ? 3.026 9.360 -12.831 1.00 93.62 111 LEU A C 1
ATOM 837 O O . LEU A 1 111 ? 1.895 9.840 -12.836 1.00 93.62 111 LEU A O 1
ATOM 841 N N . ARG A 1 112 ? 3.546 8.834 -13.948 1.00 94.88 112 ARG A N 1
ATOM 842 C CA . ARG A 1 112 ? 2.730 8.701 -15.168 1.00 94.88 112 ARG A CA 1
ATOM 843 C C . ARG A 1 112 ? 1.581 7.710 -14.935 1.00 94.88 112 ARG A C 1
ATOM 845 O O . ARG A 1 112 ? 1.797 6.701 -14.261 1.00 94.88 112 ARG A O 1
ATOM 852 N N . PRO A 1 113 ? 0.388 7.920 -15.517 1.00 94.12 113 PRO A N 1
ATOM 853 C CA . PRO A 1 113 ? -0.799 7.104 -15.236 1.00 94.12 113 PRO A CA 1
ATOM 854 C C . PRO A 1 113 ? -0.656 5.594 -15.400 1.00 94.12 113 PRO A C 1
ATOM 856 O O . PRO A 1 113 ? -1.337 4.843 -14.698 1.00 94.12 113 PRO A O 1
ATOM 859 N N . LEU A 1 114 ? 0.212 5.160 -16.316 1.00 95.56 114 LEU A N 1
ATOM 860 C CA . LEU A 1 114 ? 0.446 3.748 -16.597 1.00 95.56 114 LEU A CA 1
ATOM 861 C C . LEU A 1 114 ? 1.638 3.159 -15.823 1.00 95.56 114 LEU A C 1
ATOM 863 O O . LEU A 1 114 ? 1.781 1.938 -15.773 1.00 95.56 114 LEU A O 1
ATOM 867 N N . ASP A 1 115 ? 2.488 3.985 -15.207 1.00 96.75 115 ASP A N 1
ATOM 868 C CA . ASP A 1 115 ? 3.600 3.515 -14.373 1.00 96.75 115 ASP A CA 1
ATOM 869 C C . ASP A 1 115 ? 3.071 2.941 -13.045 1.00 96.75 115 ASP A C 1
ATOM 871 O O . ASP A 1 115 ? 2.021 3.362 -12.555 1.00 96.75 115 ASP A O 1
ATOM 875 N N . LEU A 1 116 ? 3.790 1.982 -12.443 1.00 96.88 116 LEU A N 1
ATOM 876 C CA . LEU A 1 116 ? 3.354 1.296 -11.217 1.00 96.88 116 LEU A CA 1
ATOM 877 C C . LEU A 1 116 ? 2.992 2.297 -10.116 1.00 96.88 116 LEU A C 1
ATOM 879 O O . LEU A 1 116 ? 1.916 2.212 -9.521 1.00 96.88 116 LEU A O 1
ATOM 883 N N . ARG A 1 117 ? 3.865 3.279 -9.871 1.00 95.81 117 ARG A N 1
ATOM 884 C CA . ARG A 1 117 ? 3.612 4.297 -8.851 1.00 95.81 117 ARG A CA 1
ATOM 885 C C . ARG A 1 117 ? 2.403 5.167 -9.204 1.00 95.81 117 ARG A C 1
ATOM 887 O O . ARG A 1 117 ? 1.586 5.403 -8.320 1.00 95.81 117 ARG A O 1
ATOM 894 N N . GLY A 1 118 ? 2.232 5.584 -10.460 1.00 94.81 118 GLY A N 1
ATOM 895 C CA . GLY A 1 118 ? 1.044 6.330 -10.894 1.00 94.81 118 GLY A CA 1
ATOM 896 C C . GLY A 1 118 ? -0.261 5.552 -10.692 1.00 94.81 118 GLY A C 1
ATOM 897 O O . GLY A 1 118 ? -1.243 6.115 -10.208 1.00 94.81 118 GLY A O 1
ATOM 898 N N . GLN A 1 119 ? -0.250 4.243 -10.962 1.00 95.44 119 GLN A N 1
ATOM 899 C CA . GLN A 1 119 ? -1.392 3.354 -10.728 1.00 95.44 119 GLN A CA 1
ATOM 900 C C . GLN A 1 119 ? -1.710 3.150 -9.241 1.00 95.44 119 GLN A C 1
ATOM 902 O O . GLN A 1 119 ? -2.881 3.135 -8.859 1.00 95.44 119 GLN A O 1
ATOM 907 N N . ILE A 1 120 ? -0.698 3.015 -8.381 1.00 95.12 120 ILE A N 1
ATOM 908 C CA . ILE A 1 120 ? -0.899 2.924 -6.923 1.00 95.12 120 ILE A CA 1
ATOM 909 C C . ILE A 1 120 ? -1.433 4.250 -6.370 1.00 95.12 120 ILE A C 1
ATOM 911 O O . ILE A 1 120 ? -2.321 4.258 -5.519 1.00 95.12 120 ILE A O 1
ATOM 915 N N . TRP A 1 121 ? -0.909 5.371 -6.871 1.00 92.62 121 TRP A N 1
ATOM 916 C CA . TRP A 1 121 ? -1.285 6.714 -6.434 1.00 92.62 121 TRP A CA 1
ATOM 917 C C . TRP A 1 121 ? -2.610 7.188 -7.034 1.00 92.62 121 TRP A C 1
ATOM 919 O O . TRP A 1 121 ? -3.101 8.237 -6.633 1.00 92.62 121 TRP A O 1
ATOM 929 N N . MET A 1 122 ? -3.206 6.425 -7.955 1.00 91.12 122 MET A N 1
ATOM 930 C CA . MET A 1 122 ? -4.455 6.781 -8.634 1.00 91.12 122 MET A CA 1
ATOM 931 C C . MET A 1 122 ? -4.406 8.202 -9.218 1.00 91.12 122 MET A C 1
ATOM 933 O O . MET A 1 122 ? -5.296 9.023 -8.986 1.00 91.12 122 MET A O 1
ATOM 937 N N . VAL A 1 123 ? -3.321 8.527 -9.929 1.00 91.25 123 VAL A N 1
ATOM 938 C CA . VAL A 1 123 ? -3.197 9.830 -10.601 1.00 91.25 123 VAL A CA 1
ATOM 939 C C . VAL A 1 123 ? -4.293 10.002 -11.656 1.00 91.25 123 VAL A C 1
ATOM 941 O O . VAL A 1 123 ? -4.834 9.021 -12.175 1.00 91.25 123 VAL A O 1
ATOM 944 N N . ASN A 1 124 ? -4.613 11.248 -12.004 1.00 87.56 124 ASN A N 1
ATOM 945 C CA . ASN A 1 124 ? -5.603 11.529 -13.047 1.00 87.56 124 ASN A CA 1
ATOM 946 C C . ASN A 1 124 ? -5.257 10.802 -14.360 1.00 87.56 124 ASN A C 1
ATOM 948 O O . ASN A 1 124 ? -4.111 10.817 -14.800 1.00 87.56 124 ASN A O 1
ATOM 952 N N . GLY A 1 125 ? -6.253 10.155 -14.971 1.00 86.00 125 GLY A N 1
ATOM 953 C CA . GLY A 1 125 ? -6.076 9.347 -16.184 1.00 86.00 125 GLY A CA 1
ATOM 954 C C . GLY A 1 125 ? -5.564 7.923 -15.939 1.00 86.00 125 GLY A C 1
ATOM 955 O O . GLY A 1 125 ? -5.484 7.143 -16.886 1.00 86.00 125 GLY A O 1
ATOM 956 N N . SER A 1 126 ? -5.237 7.548 -14.696 1.00 87.44 126 SER A N 1
ATOM 957 C CA . SER A 1 126 ? -4.841 6.173 -14.391 1.00 87.44 126 SER A CA 1
ATOM 958 C C . SER A 1 126 ? -6.030 5.215 -14.533 1.00 87.44 126 SER A C 1
ATOM 960 O O . SER A 1 126 ? -7.115 5.518 -14.036 1.00 87.44 126 SER A O 1
ATOM 962 N N . PRO A 1 127 ? -5.845 4.031 -15.148 1.00 85.62 127 PRO A N 1
ATOM 963 C CA . PRO A 1 127 ? -6.883 3.000 -15.199 1.00 85.62 127 PRO A CA 1
ATOM 964 C C . PRO A 1 127 ? -7.062 2.273 -13.853 1.00 85.62 127 PRO A C 1
ATOM 966 O O . PRO A 1 127 ? -7.934 1.415 -13.719 1.00 85.62 127 PRO A O 1
ATOM 969 N N . SER A 1 128 ? -6.212 2.568 -12.867 1.00 90.94 128 SER A N 1
ATOM 970 C CA . SER A 1 128 ? -6.137 1.851 -11.602 1.00 90.94 128 SER A CA 1
ATOM 971 C C . SER A 1 128 ? -7.087 2.411 -10.542 1.00 90.94 128 SER A C 1
ATOM 973 O O . SER A 1 128 ? -7.308 3.614 -10.450 1.00 90.94 128 SER A O 1
ATOM 975 N N . THR A 1 129 ? -7.588 1.525 -9.677 1.00 91.25 129 THR A N 1
ATOM 976 C CA . THR A 1 129 ? -8.341 1.885 -8.460 1.00 91.25 129 THR A CA 1
ATOM 977 C C . THR A 1 129 ? -7.501 1.715 -7.190 1.00 91.25 129 THR A C 1
ATOM 979 O O . THR A 1 129 ? -8.036 1.632 -6.086 1.00 91.25 129 THR A O 1
ATOM 982 N N . GLY A 1 130 ? -6.174 1.654 -7.339 1.00 93.81 130 GLY A N 1
ATOM 983 C CA . GLY A 1 130 ? -5.214 1.620 -6.241 1.00 93.81 130 GLY A CA 1
ATOM 984 C C . GLY A 1 130 ? -4.253 0.439 -6.319 1.00 93.81 130 GLY A C 1
ATOM 985 O O . GLY A 1 130 ? -4.067 -0.178 -7.368 1.00 93.81 130 GLY A O 1
ATOM 986 N N . ALA A 1 131 ? -3.633 0.108 -5.189 1.00 96.56 131 ALA A N 1
ATOM 987 C CA . ALA A 1 131 ? -2.518 -0.831 -5.134 1.00 96.56 131 ALA A CA 1
ATOM 988 C C . ALA A 1 131 ? -2.880 -2.229 -5.651 1.00 96.56 131 ALA A C 1
ATOM 990 O O . ALA A 1 131 ? -2.185 -2.779 -6.497 1.00 96.56 131 ALA A O 1
ATOM 991 N N . ALA A 1 132 ? -4.018 -2.770 -5.215 1.00 96.38 132 ALA A N 1
ATOM 992 C CA . ALA A 1 132 ? -4.483 -4.091 -5.630 1.00 96.38 132 ALA A CA 1
ATOM 993 C C . ALA A 1 132 ? -4.688 -4.214 -7.152 1.00 96.38 132 ALA A C 1
ATOM 995 O O . ALA A 1 132 ? -4.342 -5.233 -7.746 1.00 96.38 132 ALA A O 1
ATOM 996 N N . HIS A 1 133 ? -5.236 -3.172 -7.786 1.00 95.88 133 HIS A N 1
ATOM 997 C CA . HIS A 1 133 ? -5.429 -3.144 -9.235 1.00 95.88 133 HIS A CA 1
ATOM 998 C C . HIS A 1 133 ? -4.084 -2.986 -9.959 1.00 95.88 133 HIS A C 1
ATOM 1000 O O . HIS A 1 133 ? -3.825 -3.707 -10.917 1.00 95.88 133 HIS A O 1
ATOM 1006 N N . ALA A 1 134 ? -3.190 -2.132 -9.450 1.00 97.12 134 ALA A N 1
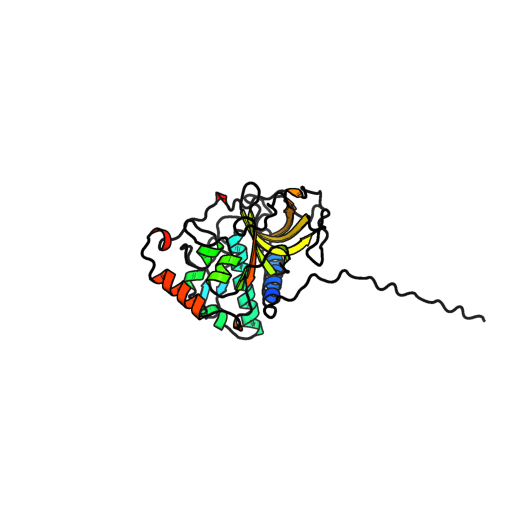ATOM 1007 C CA . ALA A 1 134 ? -1.842 -1.982 -9.989 1.00 97.12 134 ALA A CA 1
ATOM 1008 C C . ALA A 1 134 ? -1.064 -3.312 -9.970 1.00 97.12 134 ALA A C 1
ATOM 1010 O O . ALA A 1 134 ? -0.502 -3.713 -10.986 1.00 97.12 134 ALA A O 1
ATOM 1011 N N . PHE A 1 135 ? -1.082 -4.048 -8.854 1.00 97.50 135 PHE A N 1
ATOM 1012 C CA . PHE A 1 135 ? -0.401 -5.345 -8.762 1.00 97.50 135 PHE A CA 1
ATOM 1013 C C . PHE A 1 135 ? -0.971 -6.368 -9.735 1.00 97.50 135 PHE A C 1
ATOM 1015 O O . PHE A 1 135 ? -0.212 -7.104 -10.358 1.00 97.50 135 PHE A O 1
ATOM 1022 N N . GLU A 1 136 ? -2.292 -6.394 -9.909 1.00 96.81 136 GLU A N 1
ATOM 1023 C CA . GLU A 1 136 ? -2.916 -7.248 -10.914 1.00 96.81 136 GLU A CA 1
ATOM 1024 C C . GLU A 1 136 ? -2.482 -6.849 -12.331 1.00 96.81 136 GLU A C 1
ATOM 1026 O O . GLU A 1 136 ? -2.111 -7.731 -13.102 1.00 96.81 136 GLU A O 1
ATOM 1031 N N . ASN A 1 137 ? -2.471 -5.556 -12.675 1.00 96.81 137 ASN A N 1
ATOM 1032 C CA . ASN A 1 137 ? -2.072 -5.060 -14.000 1.00 96.81 137 ASN A CA 1
ATOM 1033 C C . ASN A 1 137 ? -0.616 -5.387 -14.341 1.00 96.81 137 ASN A C 1
ATOM 1035 O O . ASN A 1 137 ? -0.331 -5.763 -15.472 1.00 96.81 137 ASN A O 1
ATOM 1039 N N . PHE A 1 138 ? 0.282 -5.323 -13.359 1.00 97.62 138 PHE A N 1
ATOM 1040 C CA . PHE A 1 138 ? 1.688 -5.696 -13.523 1.00 97.62 138 PHE A CA 1
ATOM 1041 C C . PHE A 1 138 ? 1.960 -7.195 -13.299 1.00 97.62 138 PHE A C 1
ATOM 1043 O O . PHE A 1 138 ? 3.113 -7.610 -13.285 1.00 97.62 138 PHE A O 1
ATOM 1050 N N . GLY A 1 139 ? 0.934 -8.033 -13.113 1.00 97.31 139 GLY A N 1
ATOM 1051 C CA . GLY A 1 139 ? 1.122 -9.477 -12.926 1.00 97.31 139 GLY A CA 1
ATOM 1052 C C . GLY A 1 139 ? 1.811 -9.863 -11.612 1.00 97.31 139 GLY A C 1
ATOM 1053 O O . GLY A 1 139 ? 2.289 -10.980 -11.480 1.00 97.31 139 GLY A O 1
ATOM 1054 N N . MET A 1 140 ? 1.865 -8.959 -10.634 1.00 97.62 140 MET A N 1
ATOM 1055 C CA . MET A 1 140 ? 2.534 -9.158 -9.342 1.00 97.62 140 MET A CA 1
ATOM 1056 C C . MET A 1 140 ? 1.602 -9.734 -8.268 1.00 97.62 140 MET A C 1
ATOM 1058 O O . MET A 1 140 ? 2.028 -10.021 -7.151 1.00 97.62 140 MET A O 1
ATOM 1062 N N . GLY A 1 141 ? 0.305 -9.847 -8.552 1.00 96.56 141 GLY A N 1
ATOM 1063 C CA . GLY A 1 141 ? -0.688 -10.211 -7.552 1.00 96.56 141 GLY A CA 1
ATOM 1064 C C . GLY A 1 141 ? -2.108 -10.262 -8.094 1.00 96.56 141 GLY A C 1
ATOM 1065 O O . GLY A 1 141 ? -2.323 -10.261 -9.308 1.00 96.56 141 GLY A O 1
ATOM 1066 N N . LYS A 1 142 ? -3.087 -10.318 -7.187 1.00 96.31 142 LYS A N 1
ATOM 1067 C CA . LYS A 1 142 ? -4.513 -10.388 -7.541 1.00 96.31 142 LYS A CA 1
ATOM 1068 C C . LYS A 1 142 ? -5.363 -9.510 -6.641 1.00 96.31 142 LYS A C 1
ATOM 1070 O O . LYS A 1 142 ? -5.059 -9.315 -5.459 1.00 96.31 142 LYS A O 1
ATOM 1075 N N . ARG A 1 143 ? -6.480 -9.039 -7.195 1.00 95.88 143 ARG A N 1
ATOM 1076 C CA . ARG A 1 143 ? -7.571 -8.460 -6.409 1.00 95.88 143 ARG A CA 1
ATOM 1077 C C . ARG A 1 143 ? -8.367 -9.565 -5.724 1.00 95.88 143 ARG A C 1
ATOM 1079 O O . ARG A 1 143 ? -8.614 -10.621 -6.303 1.00 95.88 143 ARG A O 1
ATOM 1086 N N . ILE A 1 144 ? -8.805 -9.301 -4.499 1.00 95.44 144 ILE A N 1
ATOM 1087 C CA . ILE A 1 144 ? -9.676 -10.192 -3.733 1.00 95.44 144 ILE A CA 1
ATOM 1088 C C . ILE A 1 144 ? -10.773 -9.390 -3.035 1.00 95.44 144 ILE A C 1
ATOM 1090 O O . ILE A 1 144 ? -10.596 -8.226 -2.682 1.00 95.44 144 ILE A O 1
ATOM 1094 N N . ALA A 1 145 ? -11.927 -10.026 -2.835 1.00 95.12 145 ALA A N 1
ATOM 1095 C CA . ALA A 1 145 ? -13.043 -9.410 -2.127 1.00 95.12 145 ALA A CA 1
ATOM 1096 C C . ALA A 1 145 ? -12.670 -9.074 -0.674 1.00 95.12 145 ALA A C 1
ATOM 1098 O O . ALA A 1 145 ? -11.894 -9.800 -0.052 1.00 95.12 145 ALA A O 1
ATOM 1099 N N . PHE A 1 146 ? -13.300 -8.040 -0.098 1.00 95.69 146 PHE A N 1
ATOM 1100 C CA . PHE A 1 146 ? -13.036 -7.611 1.282 1.00 95.69 146 PHE A CA 1
ATOM 1101 C C . PHE A 1 146 ? -13.153 -8.753 2.301 1.00 95.69 146 PHE A C 1
ATOM 1103 O O . PHE A 1 146 ? -12.343 -8.839 3.216 1.00 95.69 146 PHE A O 1
ATOM 1110 N N . LYS A 1 147 ? -14.121 -9.661 2.126 1.00 95.94 147 LYS A N 1
ATOM 1111 C CA . LYS A 1 147 ? -14.330 -10.836 2.995 1.00 95.94 147 LYS A CA 1
ATOM 1112 C C . LYS A 1 147 ? -13.225 -11.899 2.933 1.00 95.94 147 LYS A C 1
ATOM 1114 O O . LYS A 1 147 ? -13.212 -12.802 3.757 1.00 95.94 147 LYS A O 1
ATOM 1119 N N . ASN A 1 148 ? -12.350 -11.810 1.934 1.00 95.12 148 ASN A N 1
ATOM 1120 C CA . ASN A 1 148 ? -11.243 -12.737 1.715 1.00 95.12 148 ASN A CA 1
ATOM 1121 C C . ASN A 1 148 ? -9.891 -12.116 2.094 1.00 95.12 148 ASN A C 1
ATOM 1123 O O . ASN A 1 148 ? -8.861 -12.749 1.871 1.00 95.12 148 ASN A O 1
ATOM 1127 N N . LEU A 1 149 ? -9.875 -10.879 2.605 1.00 95.44 149 LEU A 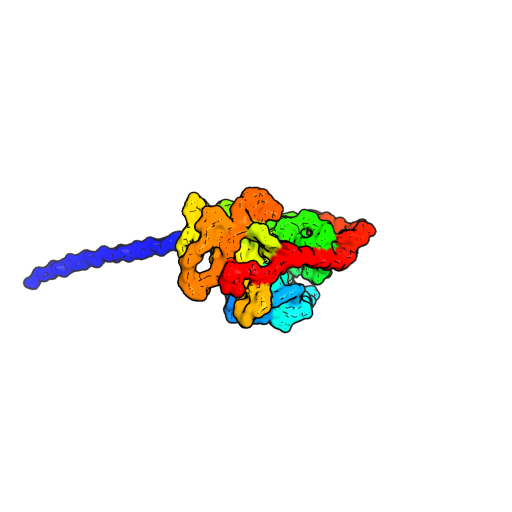N 1
ATOM 1128 C CA . LEU A 1 149 ? -8.641 -10.233 3.029 1.00 95.44 149 LEU A CA 1
ATOM 1129 C C . LEU A 1 149 ? -7.995 -10.990 4.182 1.00 95.44 149 LEU A C 1
ATOM 1131 O O . LEU A 1 149 ? -8.646 -11.560 5.053 1.00 95.44 149 LEU A O 1
ATOM 1135 N N . PHE A 1 150 ? -6.675 -10.934 4.180 1.00 95.44 150 PHE A N 1
ATOM 1136 C CA . PHE A 1 150 ? -5.815 -11.491 5.205 1.00 95.44 150 PHE A CA 1
ATOM 1137 C C . PHE A 1 150 ? -4.717 -10.475 5.545 1.00 95.44 150 PHE A C 1
ATOM 1139 O O . PHE A 1 150 ? -4.442 -9.571 4.739 1.00 95.44 150 PHE A O 1
ATOM 1146 N N . PRO A 1 151 ? -4.093 -10.576 6.731 1.00 97.06 151 PRO A N 1
ATOM 1147 C CA . PRO A 1 151 ? -3.058 -9.640 7.154 1.00 97.06 151 PRO A CA 1
ATOM 1148 C C . PRO A 1 151 ? -1.914 -9.530 6.132 1.00 97.06 151 PRO A C 1
ATOM 1150 O O . PRO A 1 151 ? -1.351 -10.537 5.694 1.00 97.06 151 PRO A O 1
ATOM 1153 N N . GLY A 1 152 ? -1.570 -8.294 5.759 1.00 97.19 152 GLY A N 1
ATOM 1154 C CA . GLY A 1 152 ? -0.570 -7.973 4.735 1.00 97.19 152 GLY A CA 1
ATOM 1155 C C . GLY A 1 152 ? -1.148 -7.730 3.336 1.00 97.19 152 GLY A C 1
ATOM 1156 O O . GLY A 1 152 ? -0.392 -7.488 2.399 1.00 97.19 152 GLY A O 1
ATOM 1157 N N . THR A 1 153 ? -2.472 -7.768 3.172 1.00 97.38 153 THR A N 1
ATOM 1158 C CA . THR A 1 153 ? -3.125 -7.296 1.941 1.00 97.38 153 THR A CA 1
ATOM 1159 C C . THR A 1 153 ? -3.149 -5.770 1.867 1.00 97.38 153 THR A C 1
ATOM 1161 O O . THR A 1 153 ? -3.173 -5.073 2.881 1.00 97.38 153 THR A O 1
ATOM 1164 N N . PHE A 1 154 ? -3.137 -5.233 0.652 1.00 98.00 154 PHE A N 1
ATOM 1165 C CA . PHE A 1 154 ? -3.222 -3.806 0.373 1.00 98.00 154 PHE A CA 1
ATOM 1166 C C . PHE A 1 154 ? -4.664 -3.449 0.048 1.00 98.00 154 PHE A C 1
ATOM 1168 O O . PHE A 1 154 ? -5.303 -4.122 -0.761 1.00 98.00 154 PHE A O 1
ATOM 1175 N N . VAL A 1 155 ? -5.169 -2.390 0.675 1.00 97.44 155 VAL A N 1
ATOM 1176 C CA . VAL A 1 155 ? -6.558 -1.956 0.531 1.00 97.44 155 VAL A CA 1
ATOM 1177 C C . VAL A 1 155 ? -6.594 -0.494 0.128 1.00 97.44 155 VAL A C 1
ATOM 1179 O O . VAL A 1 155 ? -5.909 0.334 0.725 1.00 97.44 155 VAL A O 1
ATOM 1182 N N . ASN A 1 156 ? -7.426 -0.174 -0.853 1.00 95.44 156 ASN A N 1
ATOM 1183 C CA . ASN A 1 156 ? -7.834 1.188 -1.146 1.00 95.44 156 ASN A CA 1
ATOM 1184 C C . ASN A 1 156 ? -9.336 1.297 -0.886 1.00 95.44 156 ASN A C 1
ATOM 1186 O O . ASN A 1 156 ? -10.110 0.430 -1.293 1.00 95.44 156 ASN A O 1
ATOM 1190 N N . PHE A 1 157 ? -9.752 2.330 -0.163 1.00 94.81 157 PHE A N 1
ATOM 1191 C CA . PHE A 1 157 ? -11.151 2.510 0.211 1.00 94.81 157 PHE A CA 1
ATOM 1192 C C . PHE A 1 157 ? -11.566 3.969 0.171 1.00 94.81 157 PHE A C 1
ATOM 1194 O O . PHE A 1 157 ? -10.737 4.858 0.356 1.00 94.81 157 PHE A O 1
ATOM 1201 N N . ASN A 1 158 ? -12.867 4.194 0.025 1.00 91.19 158 ASN A N 1
ATOM 1202 C CA . ASN A 1 158 ? -13.489 5.498 0.147 1.00 91.19 158 ASN A CA 1
ATOM 1203 C C . ASN A 1 158 ? -14.216 5.627 1.486 1.00 91.19 158 ASN A C 1
ATOM 1205 O O . ASN A 1 158 ? -14.900 4.722 1.962 1.00 91.19 158 ASN A O 1
ATOM 1209 N N . ARG A 1 159 ? -14.084 6.804 2.078 1.00 88.75 159 ARG A N 1
ATOM 1210 C CA . ARG A 1 159 ? -14.976 7.355 3.092 1.00 88.75 159 ARG A CA 1
ATOM 1211 C C . ARG A 1 159 ? -16.059 8.158 2.381 1.00 88.75 159 ARG A C 1
ATOM 1213 O O . ARG A 1 159 ? -15.952 8.458 1.194 1.00 88.75 159 ARG A O 1
ATOM 1220 N N . THR A 1 160 ? -17.054 8.619 3.128 1.00 75.75 160 THR A N 1
ATOM 1221 C CA . THR A 1 160 ? -18.084 9.544 2.613 1.00 75.75 160 THR A CA 1
ATOM 1222 C C . THR A 1 160 ? -17.531 10.839 2.001 1.00 75.75 160 THR A C 1
ATOM 1224 O O . THR A 1 160 ? -18.279 11.559 1.348 1.00 75.75 160 THR A O 1
ATOM 1227 N N . ARG A 1 161 ? -16.245 11.158 2.216 1.00 69.00 161 ARG A N 1
ATOM 1228 C CA . ARG A 1 161 ? -15.616 12.410 1.772 1.00 69.00 161 ARG A CA 1
ATOM 1229 C C . ARG A 1 161 ? -14.296 12.244 1.017 1.00 69.00 161 ARG A C 1
ATOM 1231 O O . ARG A 1 161 ? -14.003 13.097 0.194 1.00 69.00 161 ARG A O 1
ATOM 1238 N N . THR A 1 162 ? -13.501 11.210 1.304 1.00 83.88 162 THR A N 1
ATOM 1239 C CA . THR A 1 162 ? -12.145 11.030 0.746 1.00 83.88 162 THR A CA 1
ATOM 1240 C C . THR A 1 162 ? -11.769 9.558 0.642 1.00 83.88 162 THR A C 1
ATOM 1242 O O . THR A 1 162 ? -12.322 8.732 1.358 1.00 83.88 162 THR A O 1
ATOM 1245 N N . GLY A 1 163 ? -10.814 9.221 -0.214 1.00 85.94 163 GLY A N 1
ATOM 1246 C CA . GLY A 1 163 ? -10.191 7.901 -0.283 1.00 85.94 163 GLY A CA 1
ATOM 1247 C C . GLY A 1 163 ? -8.997 7.714 0.668 1.00 85.94 163 GLY A C 1
ATOM 1248 O O . GLY A 1 163 ? -8.562 8.619 1.394 1.00 85.94 163 GLY A O 1
ATOM 1249 N N . HIS A 1 164 ? -8.470 6.492 0.691 1.00 93.00 164 HIS A N 1
ATOM 1250 C CA . HIS A 1 164 ? -7.278 6.120 1.443 1.00 9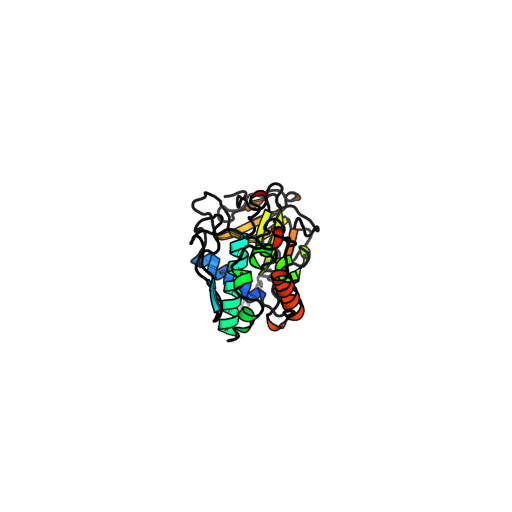3.00 164 HIS A CA 1
ATOM 1251 C C . HIS A 1 164 ? -6.630 4.853 0.877 1.00 93.00 164 HIS A C 1
ATOM 1253 O O . HIS A 1 164 ? -7.321 4.018 0.299 1.00 93.00 164 HIS A O 1
ATOM 1259 N N . GLY A 1 165 ? -5.318 4.703 1.067 1.00 94.88 165 GLY A N 1
ATOM 1260 C CA . GLY A 1 165 ? -4.567 3.485 0.756 1.00 94.88 165 GLY A CA 1
ATOM 1261 C C . GLY A 1 165 ? -3.873 2.960 2.009 1.00 94.88 165 GLY A C 1
ATOM 1262 O O . GLY A 1 165 ? -3.203 3.726 2.691 1.00 94.88 165 GLY A O 1
ATOM 1263 N N . VAL A 1 166 ? -4.051 1.684 2.341 1.00 97.44 166 VAL A N 1
ATOM 1264 C CA . VAL A 1 166 ? -3.589 1.090 3.604 1.00 97.44 166 VAL A CA 1
ATOM 1265 C C . VAL A 1 166 ? -3.072 -0.336 3.418 1.00 97.44 166 VAL A C 1
ATOM 1267 O O . VAL A 1 166 ? -3.295 -0.965 2.380 1.00 97.44 166 VAL A O 1
ATOM 1270 N N . VAL A 1 167 ? -2.425 -0.866 4.453 1.00 98.50 167 VAL A N 1
ATOM 1271 C CA . VAL A 1 167 ? -2.136 -2.298 4.604 1.00 98.50 167 VAL A CA 1
ATOM 1272 C C . VAL A 1 167 ? -3.067 -2.874 5.667 1.00 98.50 167 VAL A C 1
ATOM 1274 O O . VAL A 1 167 ? -3.061 -2.426 6.813 1.00 98.50 167 VAL A O 1
ATOM 1277 N N . PHE A 1 168 ? -3.885 -3.850 5.290 1.00 98.38 168 PHE A N 1
ATOM 1278 C CA . PHE A 1 168 ? -4.836 -4.529 6.165 1.00 98.38 168 PHE A CA 1
ATOM 1279 C C . PHE A 1 168 ? -4.113 -5.447 7.157 1.00 98.38 168 PHE A C 1
ATOM 1281 O O . PHE A 1 168 ? -3.209 -6.195 6.781 1.00 98.38 168 PHE A O 1
ATOM 1288 N N . LEU A 1 169 ? -4.533 -5.414 8.423 1.00 98.06 169 LEU A N 1
ATOM 1289 C CA . LEU A 1 169 ? -3.928 -6.187 9.514 1.00 98.06 169 LEU A CA 1
ATOM 1290 C C . LEU A 1 169 ? -4.885 -7.177 10.177 1.00 98.06 169 LEU A C 1
ATOM 1292 O O . LEU A 1 169 ? -4.420 -8.095 10.843 1.00 98.06 169 LEU A O 1
ATOM 1296 N N . GLY A 1 170 ? -6.195 -7.007 10.014 1.00 97.62 170 GLY A N 1
ATOM 1297 C CA . GLY A 1 170 ? -7.194 -7.900 10.593 1.00 97.62 170 GLY A CA 1
ATOM 1298 C C . GLY A 1 170 ? -8.576 -7.263 10.630 1.00 97.62 170 GLY A C 1
ATOM 1299 O O . GLY A 1 170 ? -8.711 -6.040 10.570 1.00 97.62 170 GLY A O 1
ATOM 1300 N N . TYR A 1 171 ? -9.611 -8.089 10.730 1.00 98.44 171 TYR A N 1
ATOM 1301 C CA . TYR A 1 171 ? -10.972 -7.610 10.949 1.00 98.44 171 TYR A CA 1
ATOM 1302 C C . TYR A 1 171 ? -11.167 -7.204 12.407 1.00 98.44 171 TYR A C 1
ATOM 1304 O O . TYR A 1 171 ? -10.519 -7.759 13.292 1.00 98.44 171 TYR A O 1
ATOM 1312 N N . ILE A 1 172 ? -12.079 -6.264 12.659 1.00 98.50 172 ILE A N 1
ATOM 1313 C CA . ILE A 1 172 ? -12.453 -5.869 14.022 1.00 98.50 172 ILE A CA 1
ATOM 1314 C C . ILE A 1 172 ? -13.969 -5.844 14.206 1.00 98.50 172 ILE A C 1
ATOM 1316 O O . ILE A 1 172 ? -14.729 -5.605 13.258 1.00 98.50 172 ILE A O 1
ATOM 1320 N N . ASP A 1 173 ? -14.403 -6.071 15.440 1.00 98.31 173 ASP A N 1
ATOM 1321 C CA . ASP A 1 173 ? -15.793 -5.916 15.860 1.00 98.31 173 ASP A CA 1
ATOM 1322 C C . ASP A 1 173 ? -16.129 -4.468 16.270 1.00 98.31 173 ASP A C 1
ATOM 1324 O O . ASP A 1 173 ? -15.310 -3.551 16.162 1.00 98.31 173 ASP A O 1
ATOM 1328 N N . LYS A 1 174 ? -17.356 -4.244 16.762 1.00 97.69 174 LYS A N 1
ATOM 1329 C CA . LYS A 1 174 ? -17.841 -2.918 17.198 1.00 97.69 174 LYS A CA 1
ATOM 1330 C C . LYS A 1 174 ? -17.107 -2.346 18.417 1.00 97.69 174 LYS A C 1
ATOM 1332 O O . LYS A 1 174 ? -17.296 -1.177 18.731 1.00 97.69 174 LYS A O 1
ATOM 1337 N N . THR A 1 175 ? -16.300 -3.144 19.108 1.00 96.88 175 THR A N 1
ATOM 1338 C CA . THR A 1 175 ? -15.474 -2.723 20.249 1.00 96.88 175 THR A CA 1
ATOM 1339 C C . THR A 1 175 ? -14.014 -2.486 19.853 1.00 96.88 175 THR A C 1
ATOM 1341 O O . THR A 1 175 ? -13.195 -2.096 20.685 1.00 96.88 175 THR A O 1
ATOM 1344 N N . GLY A 1 176 ? -13.667 -2.710 18.580 1.00 96.94 176 GLY A N 1
ATOM 1345 C CA . GLY A 1 176 ? -12.286 -2.667 18.109 1.00 96.94 176 GLY A CA 1
ATOM 1346 C C . GLY A 1 176 ? -11.449 -3.858 18.587 1.00 96.94 176 GLY A C 1
ATOM 1347 O O . GLY A 1 176 ? -10.219 -3.732 18.670 1.00 96.94 176 GLY A O 1
ATOM 1348 N N . ALA A 1 177 ? -12.100 -4.970 18.949 1.00 97.19 177 ALA A N 1
ATOM 1349 C CA . ALA A 1 177 ? -11.448 -6.245 19.216 1.00 97.19 177 ALA A CA 1
ATOM 1350 C C . ALA A 1 177 ? -11.185 -6.980 17.898 1.00 97.19 177 ALA A C 1
ATOM 1352 O O . ALA A 1 177 ? -12.011 -6.935 16.985 1.00 97.19 177 ALA A O 1
ATOM 1353 N N . ASP A 1 178 ? -10.028 -7.633 17.806 1.00 96.44 178 ASP A N 1
ATOM 1354 C CA . ASP A 1 178 ? -9.621 -8.368 16.611 1.00 96.44 178 ASP A CA 1
ATOM 1355 C C . ASP A 1 178 ? -10.504 -9.613 16.420 1.00 96.44 178 ASP A C 1
ATOM 1357 O O . ASP A 1 178 ? -10.829 -10.327 17.372 1.00 96.44 178 ASP A O 1
ATOM 1361 N N . LEU A 1 179 ? -10.876 -9.880 15.171 1.00 95.69 179 LEU A N 1
ATOM 1362 C CA . LEU A 1 179 ? -11.604 -11.073 14.748 1.00 95.69 179 LEU A CA 1
ATOM 1363 C C . LEU A 1 179 ? -10.672 -11.961 13.917 1.00 95.69 179 LEU A C 1
ATOM 1365 O O . LEU A 1 179 ? -9.890 -11.458 13.108 1.00 95.69 179 LEU A O 1
ATOM 1369 N N . SER A 1 180 ? -10.777 -13.283 14.083 1.00 90.38 180 SER A N 1
ATOM 1370 C CA . SER A 1 180 ? -9.973 -14.235 13.305 1.00 90.38 180 SER A CA 1
ATOM 1371 C C . SER A 1 180 ? -10.362 -14.239 11.825 1.00 90.38 180 SER A C 1
ATOM 1373 O O . SER A 1 180 ? -9.507 -14.348 10.953 1.00 90.38 180 SER A O 1
ATOM 1375 N N . ASP A 1 181 ? -11.651 -14.076 11.531 1.00 93.06 181 ASP A N 1
ATOM 1376 C CA . ASP A 1 181 ? -12.194 -14.239 10.189 1.00 93.06 181 ASP A CA 1
ATOM 1377 C C . ASP A 1 181 ? -13.309 -13.235 9.908 1.00 93.06 181 ASP A C 1
ATOM 1379 O O . ASP A 1 181 ? -13.911 -12.638 10.811 1.00 93.06 181 ASP A O 1
ATOM 1383 N N . TYR A 1 182 ? -13.617 -13.078 8.622 1.00 95.88 182 TYR A N 1
ATOM 1384 C CA . TYR A 1 182 ? -14.770 -12.302 8.208 1.00 95.88 182 TYR A CA 1
ATOM 1385 C C . TYR A 1 182 ? -16.069 -12.978 8.667 1.00 95.88 182 TYR A C 1
ATOM 1387 O O . TYR A 1 182 ? -16.300 -14.162 8.426 1.00 95.88 182 TYR A O 1
ATOM 1395 N N . SER A 1 183 ? -16.953 -12.210 9.297 1.00 96.62 183 SER A N 1
ATOM 1396 C CA . SER A 1 183 ? -18.246 -12.671 9.806 1.00 96.62 183 SER A CA 1
ATOM 1397 C C . SER A 1 183 ? -19.258 -11.522 9.857 1.00 96.62 183 SER A C 1
ATOM 1399 O O . SER A 1 183 ? -18.949 -10.376 9.524 1.00 96.62 183 SER A O 1
ATOM 1401 N N . ASN A 1 184 ? -20.476 -11.802 10.319 1.00 97.12 184 ASN A N 1
ATOM 1402 C CA . ASN A 1 184 ? -21.486 -10.775 10.589 1.00 97.12 184 ASN A CA 1
ATOM 1403 C C . ASN A 1 184 ? -21.127 -9.846 11.768 1.00 97.12 184 ASN A C 1
ATOM 1405 O O . ASN A 1 184 ? -21.795 -8.831 11.957 1.00 97.12 184 ASN A O 1
ATOM 1409 N N . LEU A 1 185 ? -20.085 -10.163 12.547 1.00 97.88 185 LEU A N 1
ATOM 1410 C CA . LEU A 1 185 ? -19.586 -9.313 13.633 1.00 97.88 185 LEU A CA 1
ATOM 1411 C C . LEU A 1 185 ? -18.657 -8.195 13.142 1.00 97.88 185 LEU A C 1
ATOM 1413 O O . LEU A 1 185 ? -18.370 -7.267 13.897 1.00 97.88 185 LEU A O 1
ATOM 1417 N N . VAL A 1 186 ? -18.195 -8.265 11.889 1.00 98.38 186 VAL A N 1
ATOM 1418 C CA . VAL A 1 186 ? -17.226 -7.316 11.330 1.00 98.38 186 VAL A CA 1
ATOM 1419 C C . VAL A 1 186 ? -17.830 -5.916 11.239 1.00 98.38 186 VAL A C 1
ATOM 1421 O O . VAL A 1 186 ? -18.676 -5.618 10.386 1.00 98.38 186 VAL A O 1
ATOM 1424 N N . ALA A 1 187 ? -17.329 -5.029 12.092 1.00 98.38 187 ALA A N 1
ATOM 1425 C CA . ALA A 1 187 ? -17.654 -3.607 12.112 1.00 98.38 187 ALA A CA 1
ATOM 1426 C C . ALA A 1 187 ? -16.640 -2.763 11.330 1.00 98.38 187 ALA A C 1
ATOM 1428 O O . ALA A 1 187 ? -16.900 -1.597 11.035 1.00 98.38 187 ALA A O 1
ATOM 1429 N N . GLY A 1 188 ? -15.491 -3.347 10.992 1.00 98.38 188 GLY A N 1
ATOM 1430 C CA . GLY A 1 188 ? -14.390 -2.628 10.379 1.00 98.38 188 GLY A CA 1
ATOM 1431 C C . GLY A 1 188 ? -13.133 -3.478 10.246 1.00 98.38 188 GLY A C 1
ATOM 1432 O O . GLY A 1 188 ? -13.199 -4.709 10.200 1.00 98.38 188 GLY A O 1
ATOM 1433 N N . PHE A 1 189 ? -11.976 -2.823 10.205 1.00 98.56 189 PHE A N 1
ATOM 1434 C CA . PHE A 1 189 ? -10.681 -3.496 10.164 1.00 98.56 189 PHE A CA 1
ATOM 1435 C C . PHE A 1 189 ? -9.559 -2.652 10.775 1.00 98.56 189 PHE A C 1
ATOM 1437 O O . PHE A 1 189 ? -9.589 -1.421 10.769 1.00 98.56 189 PHE A O 1
ATOM 1444 N N . LYS A 1 190 ? -8.535 -3.333 11.281 1.00 98.31 190 LYS A N 1
ATOM 1445 C CA . LYS A 1 190 ? -7.273 -2.733 11.704 1.00 98.31 190 LYS A CA 1
ATOM 1446 C C . LYS A 1 190 ? -6.351 -2.603 10.496 1.00 98.31 190 LYS A C 1
ATOM 1448 O O . LYS A 1 190 ? -6.254 -3.528 9.686 1.00 98.31 190 LYS A O 1
ATOM 1453 N N . TYR A 1 191 ? -5.654 -1.480 10.374 1.00 98.38 191 TYR A N 1
ATOM 1454 C CA . TYR A 1 191 ? -4.735 -1.245 9.260 1.00 98.38 191 TYR A CA 1
ATOM 1455 C C . TYR A 1 191 ? -3.501 -0.427 9.659 1.00 98.38 191 TYR A C 1
ATOM 1457 O O . TYR A 1 191 ? -3.467 0.197 10.722 1.00 98.38 191 TYR A O 1
ATOM 1465 N N . PHE A 1 192 ? -2.493 -0.432 8.787 1.00 98.06 192 PHE A N 1
ATOM 1466 C CA . PHE A 1 192 ? -1.319 0.440 8.832 1.00 98.06 192 PHE A CA 1
ATOM 1467 C C . PHE A 1 192 ? -1.305 1.380 7.621 1.00 98.06 192 PHE A C 1
ATOM 1469 O O . PHE A 1 192 ? -1.551 0.943 6.495 1.00 98.06 192 PHE A O 1
ATOM 1476 N N . SER A 1 193 ? -1.057 2.669 7.847 1.00 96.44 193 SER A N 1
ATOM 1477 C CA . SER A 1 193 ? -1.048 3.705 6.803 1.00 96.44 193 SER A CA 1
ATOM 1478 C C . SER A 1 193 ? -0.326 4.964 7.283 1.00 96.44 193 SER A C 1
ATOM 1480 O O . SER A 1 193 ? 0.064 5.043 8.445 1.00 96.44 193 SER A O 1
ATOM 1482 N N . ALA A 1 194 ? -0.191 5.962 6.408 1.00 95.31 194 ALA A N 1
ATOM 1483 C CA . ALA A 1 194 ? 0.149 7.331 6.779 1.00 95.31 194 ALA A CA 1
ATOM 1484 C C . ALA A 1 194 ? -1.078 8.249 6.720 1.00 95.31 194 ALA A C 1
ATOM 1486 O O . ALA A 1 194 ? -1.854 8.173 5.770 1.00 95.31 194 ALA A O 1
ATOM 1487 N N . GLN A 1 195 ? -1.241 9.128 7.712 1.00 93.75 195 GLN A N 1
ATOM 1488 C CA . GLN A 1 195 ? -2.380 10.057 7.845 1.00 93.75 195 GLN A CA 1
ATOM 1489 C C . GLN A 1 195 ? -2.118 11.103 8.941 1.00 93.75 195 GLN A C 1
ATOM 1491 O O . GLN A 1 195 ? -1.076 11.063 9.579 1.00 93.75 195 GLN A O 1
ATOM 1496 N N . GLY A 1 196 ? -3.035 12.031 9.185 1.00 90.25 196 GLY A N 1
ATOM 1497 C CA . GLY A 1 196 ? -2.893 13.105 10.167 1.00 90.25 196 GLY A CA 1
ATOM 1498 C C . GLY A 1 196 ? -2.281 14.374 9.589 1.00 90.25 196 GLY A C 1
ATOM 1499 O O . GLY A 1 196 ? -1.319 14.913 10.134 1.00 90.25 196 GLY A O 1
ATOM 1500 N N . MET A 1 197 ? -2.825 14.851 8.463 1.00 87.94 197 MET A N 1
ATOM 1501 C CA . MET A 1 197 ? -2.425 16.125 7.854 1.00 87.94 197 MET A CA 1
ATOM 1502 C C . MET A 1 197 ? -2.442 17.260 8.892 1.00 87.94 197 MET A C 1
ATOM 1504 O O . MET A 1 197 ? -3.468 17.524 9.517 1.00 87.94 197 MET A O 1
ATOM 1508 N N . GLY A 1 198 ? -1.305 17.941 9.062 1.00 84.25 198 GLY A N 1
ATOM 1509 C CA . GLY A 1 198 ? -1.169 19.072 9.987 1.00 84.25 198 GLY A CA 1
ATOM 1510 C C . GLY A 1 198 ? -1.144 18.703 11.475 1.00 84.25 198 GLY A C 1
ATOM 1511 O O . GLY A 1 198 ? -1.210 19.601 12.313 1.00 84.25 198 GLY A O 1
ATOM 1512 N N . LYS A 1 199 ? -1.051 17.414 11.822 1.00 89.00 199 LYS A N 1
ATOM 1513 C CA . LYS A 1 199 ? -1.000 16.949 13.213 1.00 89.00 199 LYS A CA 1
ATOM 1514 C C . LYS A 1 199 ? 0.427 16.618 13.642 1.00 89.00 199 LYS A C 1
ATOM 1516 O O . LYS A 1 199 ? 1.182 16.060 12.843 1.00 89.00 199 LYS A O 1
ATOM 1521 N N . PRO A 1 200 ? 0.808 16.939 14.895 1.00 84.94 200 PRO A N 1
ATOM 1522 C CA . PRO A 1 200 ? 2.163 16.702 15.394 1.00 84.94 200 PRO A CA 1
ATOM 1523 C C . PRO A 1 200 ? 2.519 15.213 15.460 1.00 84.94 200 PRO A C 1
ATOM 1525 O O . PRO A 1 200 ? 3.693 14.867 15.440 1.00 84.94 200 PRO A O 1
ATOM 1528 N N . ASP A 1 201 ? 1.514 14.341 15.510 1.00 88.00 201 ASP A N 1
ATOM 1529 C CA . ASP A 1 201 ? 1.638 12.886 15.535 1.00 88.00 201 ASP A CA 1
ATOM 1530 C C . ASP A 1 201 ? 1.061 12.218 14.266 1.00 88.00 201 ASP A C 1
ATOM 1532 O O . ASP A 1 201 ? 0.696 11.034 14.270 1.00 88.00 201 ASP A O 1
ATOM 1536 N N . GLY A 1 202 ? 0.966 12.989 13.176 1.00 91.75 202 GLY A N 1
ATOM 1537 C CA . GLY A 1 202 ? 0.652 12.493 11.839 1.00 91.75 202 GLY A CA 1
ATOM 1538 C C . GLY A 1 202 ? 1.821 11.728 11.210 1.00 91.75 202 GLY A C 1
ATOM 1539 O O . GLY A 1 202 ? 2.945 11.758 11.696 1.00 91.75 202 GLY A O 1
ATOM 1540 N N . GLY A 1 203 ? 1.583 11.042 10.099 1.00 94.75 203 GLY A N 1
ATOM 1541 C CA . GLY A 1 203 ? 2.510 10.130 9.432 1.00 94.75 203 GLY A CA 1
ATOM 1542 C C . GLY A 1 203 ? 2.107 8.672 9.620 1.00 94.75 203 GLY A C 1
ATOM 1543 O O . GLY A 1 203 ? 0.927 8.367 9.804 1.00 94.75 203 GLY A O 1
ATOM 1544 N N . LEU A 1 204 ? 3.084 7.767 9.524 1.00 97.12 204 LEU A N 1
ATOM 1545 C CA . LEU A 1 204 ? 2.854 6.324 9.611 1.00 97.12 204 LEU A CA 1
ATOM 1546 C C . LEU A 1 204 ? 2.288 5.909 10.976 1.00 97.12 204 LEU A C 1
ATOM 1548 O O . LEU A 1 204 ? 2.742 6.387 12.017 1.00 97.12 204 LEU A O 1
ATOM 1552 N N . GLY A 1 205 ? 1.335 4.980 10.982 1.00 96.56 205 GLY A N 1
ATOM 1553 C CA . GLY A 1 205 ? 0.808 4.396 12.207 1.00 96.56 205 GLY A CA 1
ATOM 1554 C C . GLY A 1 205 ? -0.328 3.400 11.997 1.00 96.56 205 GLY A C 1
ATOM 1555 O O . GLY A 1 205 ? -0.842 3.206 10.895 1.00 96.56 205 GLY A O 1
ATOM 1556 N N . TYR A 1 206 ? -0.718 2.770 13.102 1.00 97.25 206 TYR A N 1
ATOM 1557 C CA . TYR A 1 206 ? -1.844 1.842 13.172 1.00 97.25 206 TYR A CA 1
ATOM 1558 C C . TYR A 1 206 ? -3.155 2.588 13.395 1.00 97.25 206 TYR A C 1
ATOM 1560 O O . TYR A 1 206 ? -3.167 3.612 14.087 1.00 97.25 206 TYR A O 1
ATOM 1568 N N . ARG A 1 207 ? -4.249 2.066 12.837 1.00 96.88 207 ARG A N 1
ATOM 1569 C CA . ARG A 1 207 ? -5.601 2.612 12.991 1.00 96.88 207 ARG A CA 1
ATOM 1570 C C . ARG A 1 207 ? -6.662 1.524 13.052 1.00 96.88 207 ARG A C 1
ATOM 1572 O O . ARG A 1 207 ? -6.470 0.421 12.539 1.00 96.88 207 ARG A O 1
ATOM 1579 N N . TRP A 1 208 ? -7.788 1.884 13.659 1.00 98.00 208 TRP A N 1
ATOM 1580 C CA . TRP A 1 208 ? -9.005 1.083 13.731 1.00 98.00 208 TRP A CA 1
ATOM 1581 C C . TRP A 1 208 ? -10.068 1.730 12.849 1.00 98.00 208 TRP A C 1
ATOM 1583 O O . TRP A 1 208 ? -10.700 2.713 13.235 1.00 98.00 208 TRP A O 1
ATOM 1593 N N . GLY A 1 209 ? -10.208 1.202 11.636 1.00 97.31 209 GLY A N 1
ATOM 1594 C CA . GLY A 1 209 ? -11.163 1.677 10.649 1.00 97.31 209 GLY A CA 1
ATOM 1595 C C . GLY A 1 209 ? -12.550 1.098 10.897 1.00 97.31 209 GLY A C 1
ATOM 1596 O O . GLY A 1 209 ? -12.670 -0.118 11.000 1.00 97.31 209 GLY A O 1
ATOM 1597 N N . PHE A 1 210 ? -13.589 1.932 10.946 1.00 98.00 210 PHE A N 1
ATOM 1598 C CA . PHE A 1 210 ? -14.981 1.515 11.134 1.00 98.00 210 PHE A CA 1
ATOM 1599 C C . PHE A 1 210 ? -15.842 1.881 9.931 1.00 98.00 210 PHE A C 1
ATOM 1601 O O . PHE A 1 210 ? -15.797 3.005 9.411 1.00 98.00 210 PHE A O 1
ATOM 1608 N N . PHE A 1 211 ? -16.671 0.927 9.514 1.00 97.81 211 PHE A N 1
ATOM 1609 C CA . PHE A 1 211 ? -17.644 1.163 8.462 1.00 97.81 211 PHE A CA 1
ATOM 1610 C C . PHE A 1 211 ? -18.713 2.163 8.911 1.00 97.81 211 PHE A C 1
ATOM 1612 O O . PHE A 1 211 ? -19.120 2.187 10.071 1.00 97.81 211 PHE A O 1
ATOM 1619 N N . ALA A 1 212 ? -19.193 2.983 7.977 1.00 96.12 212 ALA A N 1
ATOM 1620 C CA . ALA A 1 212 ? -20.199 4.007 8.242 1.00 96.12 212 ALA A CA 1
ATOM 1621 C C . ALA A 1 212 ? -21.484 3.421 8.856 1.00 96.12 212 ALA A C 1
ATOM 1623 O O . ALA A 1 212 ? -22.066 4.024 9.754 1.00 96.12 212 ALA A O 1
ATOM 1624 N N . ASP A 1 213 ? -21.887 2.226 8.416 1.00 96.31 213 ASP A N 1
ATOM 1625 C CA . ASP A 1 213 ? -23.051 1.496 8.930 1.00 96.31 213 ASP A CA 1
ATOM 1626 C C . ASP A 1 213 ? -22.841 0.901 10.336 1.00 96.31 213 ASP A C 1
ATOM 1628 O O . ASP A 1 213 ? -23.808 0.594 11.034 1.00 96.31 213 ASP A O 1
ATOM 1632 N N . ALA A 1 214 ? -21.590 0.765 10.780 1.00 96.69 214 ALA A N 1
ATOM 1633 C CA . ALA A 1 214 ? -21.231 0.279 12.107 1.00 96.69 214 ALA A CA 1
ATOM 1634 C C . ALA A 1 214 ? -21.117 1.402 13.154 1.00 96.69 214 ALA A C 1
ATOM 1636 O O . ALA A 1 214 ? -21.056 1.113 14.352 1.00 96.69 214 ALA A O 1
ATOM 1637 N N . GLY A 1 215 ? -21.124 2.665 12.717 1.00 96.06 215 GLY A N 1
ATOM 1638 C CA . GLY A 1 215 ? -20.944 3.835 13.571 1.00 96.06 215 GLY A CA 1
ATOM 1639 C C . GLY A 1 215 ? -19.476 4.116 13.907 1.00 96.06 215 GLY A C 1
ATOM 1640 O O . GLY A 1 215 ? -18.560 3.663 13.227 1.00 96.06 215 GLY A O 1
ATOM 1641 N N . CYS A 1 216 ? -19.256 4.913 14.954 1.00 96.94 216 CYS A N 1
ATOM 1642 C CA . CYS A 1 216 ? -17.924 5.308 15.408 1.00 96.94 216 CYS A CA 1
ATOM 1643 C C . CYS A 1 216 ? -17.799 5.084 16.924 1.00 96.94 216 CYS A C 1
ATOM 1645 O O . CYS A 1 216 ? -18.077 6.001 17.704 1.00 96.94 216 CYS A O 1
ATOM 1647 N N . PRO A 1 217 ? -17.469 3.856 17.366 1.00 96.56 217 PRO A N 1
ATOM 1648 C CA . PRO A 1 217 ? -17.444 3.514 18.785 1.00 96.56 217 PRO A CA 1
ATOM 1649 C C . PRO A 1 217 ? -16.342 4.282 19.517 1.00 96.56 217 PRO A C 1
ATOM 1651 O O . PRO A 1 217 ? -15.351 4.689 18.915 1.00 96.56 217 PRO A O 1
ATOM 1654 N N . SER A 1 218 ? -16.501 4.482 20.824 1.00 96.31 218 SER A N 1
ATOM 1655 C CA . SER A 1 218 ? -15.405 4.975 21.662 1.00 96.31 218 SER A CA 1
ATOM 1656 C C . SER A 1 218 ? -14.372 3.865 21.850 1.00 96.31 218 SER A C 1
ATOM 1658 O O . SER A 1 218 ? -14.751 2.729 22.138 1.00 96.31 218 SER A O 1
ATOM 1660 N N . LEU A 1 219 ? -13.089 4.186 21.694 1.00 95.88 219 LEU A N 1
ATOM 1661 C CA . LEU A 1 219 ? -11.975 3.272 21.941 1.00 95.88 219 LEU A CA 1
ATOM 1662 C C . LEU A 1 219 ? -11.041 3.846 23.021 1.00 95.88 219 LEU A C 1
ATOM 1664 O O . LEU A 1 219 ? -11.077 5.051 23.282 1.00 95.88 219 LEU A O 1
ATOM 1668 N N . PRO A 1 220 ? -10.192 3.006 23.643 1.00 95.75 220 PRO A N 1
ATOM 1669 C CA . PRO A 1 220 ? -9.054 3.473 24.431 1.00 95.75 220 PRO A CA 1
ATOM 1670 C C . PRO A 1 220 ? -8.213 4.525 23.691 1.00 95.75 220 PRO A C 1
ATOM 1672 O O . PRO A 1 220 ? -8.081 4.468 22.470 1.00 95.75 220 PRO A O 1
ATOM 1675 N N . ALA A 1 221 ? -7.630 5.475 24.429 1.00 91.25 221 ALA A N 1
ATOM 1676 C CA . ALA A 1 221 ? -6.941 6.641 23.860 1.00 91.25 221 ALA A CA 1
ATOM 1677 C C . ALA A 1 221 ? -5.715 6.295 22.988 1.00 91.25 221 ALA A C 1
ATOM 1679 O O . ALA A 1 221 ? -5.312 7.090 22.144 1.00 91.25 221 ALA A O 1
ATOM 1680 N N . ASP A 1 222 ? -5.129 5.112 23.170 1.00 92.19 222 ASP A N 1
ATOM 1681 C CA . ASP A 1 222 ? -4.026 4.585 22.363 1.00 92.19 222 ASP A CA 1
ATOM 1682 C C . ASP A 1 222 ? -4.482 4.002 21.010 1.00 92.19 222 ASP A C 1
ATOM 1684 O O . ASP A 1 222 ? -3.655 3.733 20.136 1.00 92.19 222 ASP A O 1
ATOM 1688 N N . LYS A 1 223 ? -5.794 3.836 20.799 1.00 94.69 223 LYS A N 1
ATOM 1689 C CA . LYS A 1 223 ? -6.385 3.319 19.560 1.00 94.69 223 LYS A CA 1
ATOM 1690 C C . LYS A 1 223 ? -7.057 4.428 18.756 1.00 94.69 223 LYS A C 1
ATOM 1692 O O . LYS A 1 223 ? -8.244 4.703 18.905 1.00 94.69 223 LYS A O 1
ATOM 1697 N N . LYS A 1 224 ? -6.307 5.005 17.821 1.00 95.12 224 LYS A N 1
ATOM 1698 C CA . LYS A 1 224 ? -6.823 6.009 16.882 1.00 95.12 224 LYS A CA 1
ATOM 1699 C C . LYS A 1 224 ? -7.820 5.406 15.885 1.00 95.12 224 LYS A C 1
ATOM 1701 O O . LYS A 1 224 ? -7.500 4.439 15.181 1.00 95.12 224 LYS A O 1
ATOM 1706 N N . ARG A 1 225 ? -9.011 5.997 15.800 1.00 96.00 225 ARG A N 1
ATOM 1707 C CA . ARG A 1 225 ? -10.116 5.552 14.942 1.00 96.00 225 ARG A CA 1
ATOM 1708 C C . ARG A 1 225 ? -10.108 6.238 13.581 1.00 96.00 225 ARG A C 1
ATOM 1710 O O . ARG A 1 225 ? -9.752 7.409 13.452 1.00 96.00 225 ARG A O 1
ATOM 1717 N N . ASP A 1 226 ? -10.604 5.515 12.586 1.00 95.62 226 ASP A N 1
ATOM 1718 C CA . ASP A 1 226 ? -10.955 6.046 11.272 1.00 95.62 226 ASP A CA 1
ATOM 1719 C C . ASP A 1 226 ? -12.379 5.628 10.888 1.00 95.62 226 ASP A C 1
ATOM 1721 O O . ASP A 1 226 ? -12.627 4.514 10.435 1.00 95.62 226 ASP A O 1
ATOM 1725 N N . CYS A 1 227 ? -13.346 6.504 11.129 1.00 95.56 227 CYS A N 1
ATOM 1726 C CA . CYS A 1 227 ? -14.760 6.193 10.964 1.00 95.56 227 CYS A CA 1
ATOM 1727 C C . CYS A 1 227 ? -15.323 6.692 9.628 1.00 95.56 227 CYS A C 1
ATOM 1729 O O . CYS A 1 227 ? -14.850 7.661 9.032 1.00 95.56 227 CYS A O 1
ATOM 1731 N N . GLY A 1 228 ? -16.422 6.071 9.195 1.00 95.50 228 GLY A N 1
ATOM 1732 C CA . GLY A 1 228 ? -17.143 6.483 7.989 1.00 95.50 228 GLY A CA 1
ATOM 1733 C C . GLY A 1 228 ? -16.613 5.845 6.708 1.00 95.50 228 GLY A C 1
ATOM 1734 O O . GLY A 1 228 ? -16.861 6.372 5.621 1.00 95.50 228 GLY A O 1
ATOM 1735 N N . ILE A 1 229 ? -15.903 4.720 6.830 1.00 96.06 229 ILE A N 1
ATOM 1736 C CA . ILE A 1 229 ? -15.480 3.902 5.692 1.00 96.06 229 ILE A CA 1
ATOM 1737 C C . ILE A 1 229 ? -16.729 3.338 5.009 1.00 96.06 229 ILE A C 1
ATOM 1739 O O . ILE A 1 229 ? -17.629 2.811 5.665 1.00 96.06 229 ILE A O 1
ATOM 1743 N N . ILE A 1 230 ? -16.813 3.442 3.688 1.00 95.69 230 ILE A N 1
ATOM 1744 C CA . ILE A 1 230 ? -17.944 2.901 2.938 1.00 95.69 230 ILE A CA 1
ATOM 1745 C C . ILE A 1 230 ? -17.770 1.383 2.837 1.00 95.69 230 ILE A C 1
ATOM 1747 O O . ILE A 1 230 ? -16.831 0.892 2.211 1.00 95.69 230 ILE A O 1
ATOM 1751 N N . ARG A 1 231 ? -18.693 0.624 3.437 1.00 96.12 231 ARG A N 1
ATOM 1752 C CA . ARG A 1 231 ? -18.784 -0.820 3.207 1.00 96.12 231 ARG A CA 1
ATOM 1753 C C . ARG A 1 231 ? -19.311 -1.044 1.792 1.00 96.12 231 ARG A C 1
ATOM 1755 O O . ARG A 1 231 ? -20.401 -0.584 1.463 1.00 96.12 231 ARG A O 1
ATOM 1762 N N . SER A 1 232 ? -18.548 -1.730 0.947 1.00 94.88 232 SER A N 1
ATOM 1763 C CA . SER A 1 232 ? -18.954 -1.992 -0.433 1.00 94.88 232 SER A CA 1
ATOM 1764 C C . SER A 1 232 ? -18.312 -3.261 -0.981 1.00 94.88 232 SER A C 1
ATOM 1766 O O . SER A 1 232 ? -17.199 -3.610 -0.599 1.00 94.88 232 SER A O 1
ATOM 1768 N N . GLU A 1 233 ? -19.005 -3.925 -1.904 1.00 92.94 233 GLU A N 1
ATOM 1769 C CA . GLU A 1 233 ? -18.415 -4.947 -2.781 1.00 92.94 233 GLU A CA 1
ATOM 1770 C C . GLU A 1 233 ? -17.921 -4.345 -4.109 1.00 92.94 233 GLU A C 1
ATOM 1772 O O . GLU A 1 233 ? -17.327 -5.040 -4.932 1.00 92.94 233 GLU A O 1
ATOM 1777 N N . ALA A 1 234 ? -18.161 -3.049 -4.338 1.00 90.12 234 ALA A N 1
ATOM 1778 C CA . ALA A 1 234 ? -17.727 -2.368 -5.544 1.00 90.12 234 ALA A CA 1
ATOM 1779 C C . ALA A 1 234 ? -16.229 -2.022 -5.465 1.00 90.12 234 ALA A C 1
ATOM 1781 O O . ALA A 1 234 ? -15.788 -1.259 -4.601 1.00 90.12 234 ALA A O 1
ATOM 1782 N N . ASN A 1 235 ? -15.453 -2.530 -6.427 1.00 85.12 235 ASN A N 1
ATOM 1783 C CA . ASN A 1 235 ? -13.989 -2.386 -6.501 1.00 85.12 235 ASN A CA 1
ATOM 1784 C C . ASN A 1 235 ? -13.484 -0.948 -6.762 1.00 85.12 235 ASN A C 1
ATOM 1786 O O . ASN A 1 235 ? -12.280 -0.726 -6.884 1.00 85.12 235 ASN A O 1
ATOM 1790 N N . ASN A 1 236 ? -14.381 0.026 -6.896 1.00 86.12 236 ASN A N 1
ATOM 1791 C CA . ASN A 1 236 ? -14.058 1.453 -6.955 1.00 86.12 236 ASN A CA 1
ATOM 1792 C C . ASN A 1 236 ? -14.275 2.173 -5.609 1.00 86.12 236 ASN A C 1
ATOM 1794 O O . ASN A 1 236 ? -13.897 3.334 -5.486 1.00 86.12 236 ASN A O 1
ATOM 1798 N N . LEU A 1 237 ? -14.901 1.518 -4.624 1.00 90.94 237 LEU A N 1
ATOM 1799 C CA . LEU A 1 237 ? -15.175 2.072 -3.293 1.00 90.94 237 LEU A CA 1
ATOM 1800 C C . LEU A 1 237 ? -14.428 1.336 -2.183 1.00 90.94 237 LEU A C 1
ATOM 1802 O O . LEU A 1 237 ? -14.060 1.955 -1.189 1.00 90.94 237 LEU A O 1
ATOM 1806 N N . LEU A 1 238 ? -14.218 0.031 -2.338 1.00 94.81 238 LEU A N 1
ATOM 1807 C CA . LEU A 1 238 ? -13.440 -0.790 -1.421 1.00 94.81 238 LEU A CA 1
ATOM 1808 C C . LEU A 1 238 ? -12.789 -1.912 -2.224 1.00 94.81 238 LEU A C 1
ATOM 1810 O O . LEU A 1 238 ? -13.445 -2.874 -2.617 1.00 94.81 238 LEU A O 1
ATOM 1814 N N . VAL A 1 239 ? -11.497 -1.770 -2.487 1.00 95.56 239 VAL A N 1
ATOM 1815 C CA . VAL A 1 239 ? -10.713 -2.749 -3.237 1.00 95.56 239 VAL A CA 1
ATOM 1816 C C . VAL A 1 239 ? -9.576 -3.251 -2.375 1.00 95.56 239 VAL A C 1
ATOM 1818 O O . VAL A 1 239 ? -8.874 -2.474 -1.733 1.00 95.56 239 VAL A O 1
ATOM 1821 N N . GLY A 1 240 ? -9.398 -4.564 -2.362 1.00 96.69 240 GLY A N 1
ATOM 1822 C CA . GLY A 1 240 ? -8.284 -5.200 -1.691 1.00 96.69 240 GLY A CA 1
ATOM 1823 C C . GLY A 1 240 ? -7.581 -6.189 -2.602 1.00 96.69 240 GLY A C 1
ATOM 1824 O O . GLY A 1 240 ? -8.129 -6.659 -3.601 1.00 96.69 240 GLY A O 1
ATOM 1825 N N . GLY A 1 241 ? -6.333 -6.476 -2.278 1.00 96.56 241 GLY A N 1
ATOM 1826 C CA . GLY A 1 241 ? -5.493 -7.374 -3.052 1.00 96.56 241 GLY A CA 1
ATOM 1827 C C . GLY A 1 241 ? -4.194 -7.655 -2.336 1.00 96.56 241 GLY A C 1
ATOM 1828 O O . GLY A 1 241 ? -3.894 -7.081 -1.290 1.00 96.56 241 GLY A O 1
ATOM 1829 N N . TYR A 1 242 ? -3.414 -8.550 -2.902 1.00 97.00 242 TYR A N 1
ATOM 1830 C CA . TYR A 1 242 ? -2.132 -8.944 -2.344 1.00 97.00 242 TYR A CA 1
ATOM 1831 C C . TYR A 1 242 ? -1.072 -8.947 -3.440 1.00 97.00 242 TYR A C 1
ATOM 1833 O O . TYR A 1 242 ? -1.392 -8.976 -4.628 1.00 97.00 242 TYR A O 1
ATOM 1841 N N . VAL A 1 243 ? 0.186 -8.937 -3.014 1.00 96.88 243 VAL A N 1
ATOM 1842 C CA . VAL A 1 243 ? 1.339 -9.232 -3.866 1.00 96.88 243 VAL A CA 1
ATOM 1843 C C . VAL A 1 243 ? 1.689 -10.701 -3.656 1.00 96.88 243 VAL A C 1
ATOM 1845 O O . VAL A 1 243 ? 1.817 -11.146 -2.512 1.00 96.88 243 VAL A O 1
ATOM 1848 N N . ALA A 1 244 ? 1.746 -11.467 -4.742 1.00 97.00 244 ALA A N 1
ATOM 1849 C CA . ALA A 1 244 ? 2.128 -12.874 -4.717 1.00 97.00 244 ALA A CA 1
ATOM 1850 C C . ALA A 1 244 ? 3.635 -13.012 -4.452 1.00 97.00 244 ALA A C 1
ATOM 1852 O O . ALA A 1 244 ? 4.383 -12.037 -4.561 1.00 97.00 244 ALA A O 1
ATOM 1853 N N . MET A 1 245 ? 4.100 -14.222 -4.138 1.00 96.56 245 MET A N 1
ATOM 1854 C CA . MET A 1 245 ? 5.540 -14.493 -4.137 1.00 96.56 245 MET A CA 1
ATOM 1855 C C . MET A 1 245 ? 6.149 -14.204 -5.523 1.00 96.56 245 MET A C 1
ATOM 1857 O O . MET A 1 245 ? 5.484 -14.468 -6.527 1.00 96.56 245 MET A O 1
ATOM 1861 N N . PRO A 1 246 ? 7.396 -13.697 -5.615 1.00 97.00 246 PRO A N 1
ATOM 1862 C CA . PRO A 1 246 ? 7.981 -13.300 -6.899 1.00 97.00 246 PRO A CA 1
ATOM 1863 C C . PRO A 1 246 ? 8.039 -14.397 -7.966 1.00 97.00 246 PRO A C 1
ATOM 1865 O O . PRO A 1 246 ? 7.850 -14.130 -9.147 1.00 97.00 246 PRO A O 1
ATOM 1868 N N . ASN A 1 247 ? 8.217 -15.655 -7.560 1.00 95.69 247 ASN A N 1
ATOM 1869 C CA . ASN A 1 247 ? 8.199 -16.808 -8.465 1.00 95.69 247 ASN A CA 1
ATOM 1870 C C . ASN A 1 247 ? 6.809 -17.134 -9.054 1.00 95.69 247 ASN A C 1
ATOM 1872 O O . ASN A 1 247 ? 6.699 -18.048 -9.868 1.00 95.69 247 ASN A O 1
ATOM 1876 N N . MET A 1 248 ? 5.757 -16.430 -8.632 1.00 95.94 248 MET A N 1
ATOM 1877 C CA . MET A 1 248 ? 4.395 -16.544 -9.159 1.00 95.94 248 MET A CA 1
ATOM 1878 C C . MET A 1 248 ? 3.996 -15.345 -10.027 1.00 95.94 248 MET A C 1
ATOM 1880 O O . MET A 1 248 ? 2.839 -15.256 -10.441 1.00 95.94 248 MET A O 1
ATOM 1884 N N . TRP A 1 249 ? 4.908 -14.398 -10.257 1.00 97.00 249 TRP A N 1
ATOM 1885 C CA . TRP A 1 249 ? 4.608 -13.209 -11.039 1.00 97.00 249 TRP A CA 1
ATOM 1886 C C . TRP A 1 249 ? 4.534 -13.514 -12.543 1.00 97.00 249 TRP A C 1
ATOM 1888 O O . TRP A 1 249 ? 5.323 -14.288 -13.087 1.00 97.00 249 TRP A O 1
ATOM 1898 N N . ASP A 1 250 ? 3.567 -12.894 -13.215 1.00 97.44 250 ASP A N 1
ATOM 1899 C CA . ASP A 1 250 ? 3.275 -13.069 -14.640 1.00 97.44 250 ASP A CA 1
ATOM 1900 C C . ASP A 1 250 ? 4.102 -12.100 -15.503 1.00 97.44 250 ASP A C 1
ATOM 1902 O O . ASP A 1 250 ? 3.674 -10.986 -15.836 1.00 97.44 250 ASP A O 1
ATOM 1906 N N . ALA A 1 251 ? 5.312 -12.540 -15.858 1.00 96.25 251 ALA A N 1
ATOM 1907 C CA . ALA A 1 251 ? 6.271 -11.741 -16.615 1.00 96.25 251 ALA A CA 1
ATOM 1908 C C . ALA A 1 251 ? 5.742 -11.287 -17.988 1.00 96.25 251 ALA A C 1
ATOM 1910 O O . ALA A 1 251 ? 6.100 -10.200 -18.445 1.00 96.25 251 ALA A O 1
ATOM 1911 N N . GLU A 1 252 ? 4.875 -12.072 -18.637 1.00 96.12 252 GLU A N 1
ATOM 1912 C CA . GLU A 1 252 ? 4.267 -11.686 -19.916 1.00 96.12 252 GLU A CA 1
ATOM 1913 C C . GLU A 1 252 ? 3.331 -10.494 -19.725 1.00 96.12 252 GLU A C 1
ATOM 1915 O O . GLU A 1 252 ? 3.398 -9.511 -20.472 1.00 96.12 252 GLU A O 1
ATOM 1920 N N . LYS A 1 253 ? 2.510 -10.533 -18.672 1.00 96.19 253 LYS A N 1
ATOM 1921 C CA . LYS A 1 253 ? 1.622 -9.426 -18.319 1.00 96.19 253 LYS A CA 1
ATOM 1922 C C . LYS A 1 253 ? 2.397 -8.163 -17.942 1.00 96.19 253 LYS A C 1
ATOM 1924 O O . LYS A 1 253 ? 2.052 -7.074 -18.404 1.00 96.19 253 LYS A O 1
ATOM 1929 N N . ALA A 1 254 ? 3.474 -8.296 -17.168 1.00 95.25 254 ALA A N 1
ATOM 1930 C CA . ALA A 1 254 ? 4.356 -7.174 -16.850 1.00 95.25 254 ALA A CA 1
ATOM 1931 C C . ALA A 1 254 ? 4.998 -6.564 -18.102 1.00 95.25 254 ALA A C 1
ATOM 1933 O O . ALA A 1 254 ? 4.980 -5.342 -18.270 1.00 95.25 254 ALA A O 1
ATOM 1934 N N . ALA A 1 255 ? 5.520 -7.398 -19.005 1.00 94.31 255 ALA A N 1
ATOM 1935 C CA . ALA A 1 255 ? 6.118 -6.946 -20.256 1.00 94.31 255 ALA A CA 1
ATOM 1936 C C . ALA A 1 255 ? 5.097 -6.220 -21.144 1.00 94.31 255 ALA A C 1
ATOM 1938 O O . ALA A 1 255 ? 5.402 -5.151 -21.676 1.00 94.31 255 ALA A O 1
ATOM 1939 N N . ALA A 1 256 ? 3.871 -6.743 -21.251 1.00 93.69 256 ALA A N 1
ATOM 1940 C CA . ALA A 1 256 ? 2.783 -6.093 -21.979 1.00 93.69 256 ALA A CA 1
ATOM 1941 C C . ALA A 1 256 ? 2.432 -4.722 -21.377 1.00 93.69 256 ALA A C 1
ATOM 1943 O O . ALA A 1 256 ? 2.281 -3.743 -22.113 1.00 93.69 256 ALA A O 1
ATOM 1944 N N . GLN A 1 257 ? 2.375 -4.623 -20.045 1.00 93.06 257 GLN A N 1
ATOM 1945 C CA . GLN A 1 257 ? 2.139 -3.356 -19.358 1.00 93.06 257 GLN A CA 1
ATOM 1946 C C . GLN A 1 257 ? 3.270 -2.356 -19.637 1.00 93.06 257 GLN A C 1
ATOM 1948 O O . GLN A 1 257 ? 2.999 -1.235 -20.061 1.00 93.06 257 GLN A O 1
ATOM 1953 N N . VAL A 1 258 ? 4.537 -2.750 -19.486 1.00 92.12 258 VAL A N 1
ATOM 1954 C CA . VAL A 1 258 ? 5.692 -1.876 -19.764 1.00 92.12 258 VAL A CA 1
ATOM 1955 C C . VAL A 1 258 ? 5.724 -1.435 -21.230 1.00 92.12 258 VAL A C 1
ATOM 1957 O O . VAL A 1 258 ? 5.983 -0.264 -21.511 1.00 92.12 258 VAL A O 1
ATOM 1960 N N . LEU A 1 259 ? 5.419 -2.336 -22.167 1.00 91.31 259 LEU A N 1
ATOM 1961 C CA . LEU A 1 259 ? 5.309 -1.995 -23.582 1.00 91.31 259 LEU A CA 1
ATOM 1962 C C . LEU A 1 259 ? 4.222 -0.940 -23.803 1.00 91.31 259 LEU A C 1
ATOM 1964 O O . LEU A 1 259 ? 4.493 0.063 -24.462 1.00 91.31 259 LEU A O 1
ATOM 1968 N N . SER A 1 260 ? 3.039 -1.114 -23.201 1.00 87.94 260 SER A N 1
ATOM 1969 C CA . SER A 1 260 ? 1.946 -0.137 -23.293 1.00 87.94 260 SER A CA 1
ATOM 1970 C C . SER A 1 260 ? 2.367 1.256 -22.801 1.00 87.94 260 SER A C 1
ATOM 1972 O O . SER A 1 260 ? 2.046 2.255 -23.442 1.00 87.94 260 SER A O 1
ATOM 1974 N N . ASN A 1 261 ? 3.186 1.330 -21.743 1.00 85.81 261 ASN A N 1
ATOM 1975 C CA . ASN A 1 261 ? 3.715 2.591 -21.213 1.00 85.81 261 ASN A CA 1
ATOM 1976 C C . ASN A 1 261 ? 4.692 3.280 -22.178 1.00 85.81 261 ASN A C 1
ATOM 1978 O O . ASN A 1 261 ? 4.828 4.504 -22.142 1.00 85.81 261 ASN A O 1
ATOM 1982 N N . ASN A 1 262 ? 5.415 2.504 -22.986 1.00 84.75 262 ASN A N 1
ATOM 1983 C CA . ASN A 1 262 ? 6.439 3.011 -23.899 1.00 84.75 262 ASN A CA 1
ATOM 1984 C C . ASN A 1 262 ? 5.867 3.432 -25.255 1.00 84.75 262 ASN A C 1
ATOM 1986 O O . ASN A 1 262 ? 6.436 4.308 -25.900 1.00 84.75 262 ASN A O 1
ATOM 1990 N N . VAL A 1 263 ? 4.763 2.816 -25.684 1.00 90.00 263 VAL A N 1
ATOM 1991 C CA . VAL A 1 263 ? 4.106 3.130 -26.965 1.00 90.00 263 VAL A CA 1
ATOM 1992 C C . VAL A 1 263 ? 2.933 4.098 -26.823 1.00 90.00 263 VAL A C 1
ATOM 1994 O O . VAL A 1 263 ? 2.384 4.529 -27.834 1.00 90.00 263 VAL A O 1
ATOM 1997 N N . ALA A 1 264 ? 2.532 4.444 -25.595 1.00 86.69 264 ALA A N 1
ATOM 1998 C CA . ALA A 1 264 ? 1.515 5.458 -25.360 1.00 86.69 264 ALA A CA 1
ATOM 1999 C C . ALA A 1 264 ? 1.939 6.791 -25.998 1.00 86.69 264 ALA A C 1
ATOM 2001 O O . ALA A 1 264 ? 3.030 7.295 -25.740 1.00 86.69 264 ALA A O 1
ATOM 2002 N N . THR A 1 265 ? 1.067 7.358 -26.830 1.00 89.12 265 THR A N 1
ATOM 2003 C CA . THR A 1 265 ? 1.267 8.664 -27.480 1.00 89.12 265 THR A CA 1
ATOM 2004 C C . THR A 1 265 ? 0.340 9.742 -26.933 1.00 89.12 265 THR A C 1
ATOM 2006 O O . THR A 1 265 ? 0.568 10.922 -27.185 1.00 89.12 265 THR A O 1
ATOM 2009 N N . ASP A 1 266 ? -0.687 9.355 -26.172 1.00 89.62 266 ASP A N 1
ATOM 2010 C CA . ASP A 1 266 ? -1.595 10.288 -25.515 1.00 89.62 266 ASP A CA 1
ATOM 2011 C C . ASP A 1 266 ? -0.824 11.104 -24.457 1.00 89.62 266 ASP A C 1
ATOM 2013 O O . ASP A 1 266 ? -0.262 10.516 -23.520 1.00 89.62 266 ASP A O 1
ATOM 2017 N N . PRO A 1 267 ? -0.785 12.447 -24.563 1.00 87.38 267 PRO A N 1
ATOM 2018 C CA . PRO A 1 267 ? -0.201 13.306 -23.540 1.00 87.38 267 PRO A CA 1
ATOM 2019 C C . PRO A 1 267 ? -0.738 13.002 -22.141 1.00 87.38 267 PRO A C 1
ATOM 2021 O O . PRO A 1 267 ? 0.045 12.950 -21.195 1.00 87.38 267 PRO A O 1
ATOM 2024 N N . ALA A 1 268 ? -2.034 12.699 -22.015 1.00 85.75 268 ALA A N 1
ATOM 2025 C CA . ALA A 1 268 ? -2.656 12.384 -20.734 1.00 85.75 268 ALA A CA 1
ATOM 2026 C C . ALA A 1 268 ? -2.031 11.157 -20.055 1.00 85.75 268 ALA A C 1
ATOM 2028 O O . ALA A 1 268 ? -2.039 11.094 -18.834 1.00 85.75 268 ALA A O 1
ATOM 2029 N N . LEU A 1 269 ? -1.465 10.212 -20.816 1.00 86.69 269 LEU A N 1
ATOM 2030 C CA . LEU A 1 269 ? -0.843 8.982 -20.306 1.00 86.69 269 LEU A CA 1
ATOM 2031 C C . LEU A 1 269 ? 0.688 9.059 -20.213 1.00 86.69 269 LEU A C 1
ATOM 2033 O O . LEU A 1 269 ? 1.311 8.227 -19.548 1.00 86.69 269 LEU A O 1
ATOM 2037 N N . THR A 1 270 ? 1.304 10.032 -20.885 1.00 86.12 270 THR A N 1
ATOM 2038 C CA . THR A 1 270 ? 2.766 10.143 -21.017 1.00 86.12 270 THR A CA 1
ATOM 2039 C C . THR A 1 270 ? 3.380 11.241 -20.154 1.00 86.12 270 THR A C 1
ATOM 2041 O O . THR A 1 270 ? 4.574 11.166 -19.854 1.00 86.12 270 THR A O 1
ATOM 2044 N N . THR A 1 271 ? 2.593 12.224 -19.712 1.00 89.88 271 THR A N 1
ATOM 2045 C CA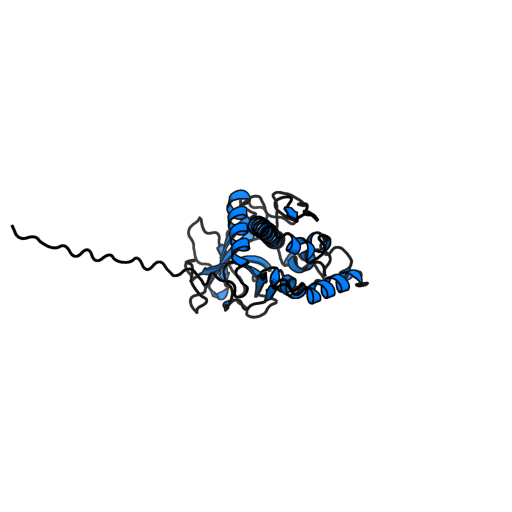 . THR A 1 271 ? 3.039 13.250 -18.760 1.00 89.88 271 THR A CA 1
ATOM 2046 C C . THR A 1 271 ? 2.986 12.754 -17.317 1.00 89.88 271 THR A C 1
ATOM 2048 O O . THR A 1 271 ? 2.188 11.879 -16.981 1.00 89.88 271 THR A O 1
ATOM 2051 N N . GLU A 1 272 ? 3.823 13.328 -16.447 1.00 91.44 272 GLU A N 1
ATOM 2052 C CA . GLU A 1 272 ? 3.720 13.108 -14.999 1.00 91.44 272 GLU A CA 1
ATOM 2053 C C . GLU A 1 272 ? 2.306 13.465 -14.526 1.00 91.44 272 GLU A C 1
ATOM 2055 O O . GLU A 1 272 ? 1.818 14.575 -14.751 1.00 91.44 272 GLU A O 1
ATOM 2060 N N . GLY A 1 273 ? 1.633 12.494 -13.913 1.00 87.69 273 GLY A N 1
ATOM 2061 C CA . GLY A 1 273 ? 0.271 12.650 -13.444 1.00 87.69 273 GLY A CA 1
ATOM 2062 C C . GLY A 1 273 ? 0.209 13.493 -12.177 1.00 87.69 273 GLY A C 1
ATOM 2063 O O . GLY A 1 273 ? 1.123 13.503 -11.350 1.00 87.69 273 GLY A O 1
ATOM 2064 N N . THR A 1 274 ? -0.913 14.180 -11.996 1.00 87.44 274 THR A N 1
ATOM 2065 C CA . THR A 1 274 ? -1.236 14.836 -10.732 1.00 87.44 274 THR A CA 1
ATOM 2066 C C . THR A 1 274 ? -2.029 13.883 -9.855 1.00 87.44 274 THR A C 1
ATOM 2068 O O . THR A 1 274 ? -2.978 13.230 -10.305 1.00 87.44 274 THR A O 1
ATOM 2071 N N . LEU A 1 275 ? -1.628 13.795 -8.586 1.00 82.94 275 LEU A N 1
ATOM 2072 C CA . LEU A 1 275 ? -2.426 13.119 -7.577 1.00 82.94 275 LEU A CA 1
ATOM 2073 C C . LEU A 1 275 ? -3.785 13.811 -7.495 1.00 82.94 275 LEU A C 1
ATOM 2075 O O . LEU A 1 275 ? -3.873 15.038 -7.431 1.00 82.94 275 LEU A O 1
ATOM 2079 N N . ASN A 1 276 ? -4.845 13.019 -7.443 1.00 74.12 276 ASN A N 1
ATOM 2080 C CA . ASN A 1 276 ? -6.154 13.563 -7.169 1.00 74.12 276 ASN A CA 1
ATOM 2081 C C . ASN A 1 276 ? -6.360 13.688 -5.649 1.00 74.12 276 ASN A C 1
ATOM 2083 O O . ASN A 1 276 ? -6.833 12.770 -4.981 1.00 74.12 276 ASN A O 1
ATOM 2087 N N . GLU A 1 277 ? -5.975 14.843 -5.099 1.00 72.81 277 GLU A N 1
ATOM 2088 C CA . GLU A 1 277 ? -6.024 15.132 -3.656 1.00 72.81 277 GLU A CA 1
ATOM 2089 C C . GLU A 1 277 ? -7.436 15.075 -3.059 1.00 72.81 277 GLU A C 1
ATOM 2091 O O . GLU A 1 277 ? -7.580 14.825 -1.860 1.00 72.81 277 GLU A O 1
ATOM 2096 N N . SER A 1 278 ? -8.487 15.206 -3.881 1.00 67.44 278 SER A N 1
ATOM 2097 C CA . SER A 1 278 ? -9.869 15.017 -3.416 1.00 67.44 278 SER A CA 1
ATOM 2098 C C . SER A 1 278 ? -10.117 13.595 -2.898 1.00 67.44 278 SER A C 1
ATOM 2100 O O . SER A 1 278 ? -10.936 13.389 -2.001 1.00 67.44 278 SER A O 1
ATOM 2102 N N . TYR A 1 279 ? -9.333 12.624 -3.376 1.00 69.88 279 TYR A N 1
ATOM 2103 C CA . TYR A 1 279 ? -9.352 11.258 -2.876 1.00 69.88 279 TYR A CA 1
ATOM 2104 C C . TYR A 1 279 ? -8.356 11.010 -1.741 1.00 69.88 279 TYR A C 1
ATOM 2106 O O . TYR A 1 279 ? -8.379 9.920 -1.199 1.00 69.88 279 TYR A O 1
ATOM 2114 N N . PHE A 1 280 ? -7.500 11.947 -1.322 1.00 78.00 280 PHE A N 1
ATOM 2115 C CA . PHE A 1 280 ? -6.443 11.635 -0.345 1.00 78.00 280 PHE A CA 1
ATOM 2116 C C . PHE A 1 280 ? -6.115 12.789 0.611 1.00 78.00 280 PHE A C 1
ATOM 2118 O O . PHE A 1 280 ? -4.963 13.200 0.733 1.00 78.00 280 PHE A O 1
ATOM 2125 N N . SER A 1 281 ? -7.100 13.277 1.371 1.00 73.19 281 SER A N 1
ATOM 2126 C CA . SER A 1 281 ? -6.841 14.334 2.368 1.00 73.19 281 SER A CA 1
ATOM 2127 C C . SER A 1 281 ? -5.989 13.876 3.557 1.00 73.19 281 SER A C 1
ATOM 2129 O O . SER A 1 281 ? -5.402 14.706 4.244 1.00 73.19 281 SER A O 1
ATOM 2131 N N . GLY A 1 282 ? -5.941 12.567 3.833 1.00 75.81 282 GLY A N 1
ATOM 2132 C CA . GLY A 1 282 ? -5.211 12.009 4.973 1.00 75.81 282 GLY A CA 1
ATOM 2133 C C . GLY A 1 282 ? -5.732 12.440 6.340 1.00 75.81 282 GLY A C 1
ATOM 2134 O O . GLY A 1 282 ? -4.997 12.332 7.311 1.00 75.81 282 GLY A O 1
ATOM 2135 N N . ILE A 1 283 ? -6.959 12.948 6.432 1.00 83.38 283 ILE A N 1
ATOM 2136 C CA . ILE A 1 283 ? -7.598 13.305 7.702 1.00 83.38 283 ILE A CA 1
ATOM 2137 C C . ILE A 1 283 ? -8.510 12.151 8.118 1.00 83.38 283 ILE A C 1
ATOM 2139 O O . ILE A 1 283 ? -9.358 11.730 7.326 1.00 83.38 283 ILE A O 1
ATOM 2143 N N . THR A 1 284 ? -8.356 11.666 9.351 1.00 82.25 284 THR A N 1
ATOM 2144 C CA . THR A 1 284 ? -9.268 10.682 9.960 1.00 82.25 284 THR A CA 1
ATOM 2145 C C . THR A 1 284 ? -9.965 11.241 11.194 1.00 82.25 284 THR A C 1
ATOM 2147 O O . THR A 1 284 ? -9.847 12.425 11.497 1.00 82.25 284 THR A O 1
ATOM 2150 N N . THR A 1 285 ? -10.769 10.413 11.863 1.00 86.00 285 THR A N 1
ATOM 2151 C CA . THR A 1 285 ? -11.626 10.846 12.974 1.00 86.00 285 THR A 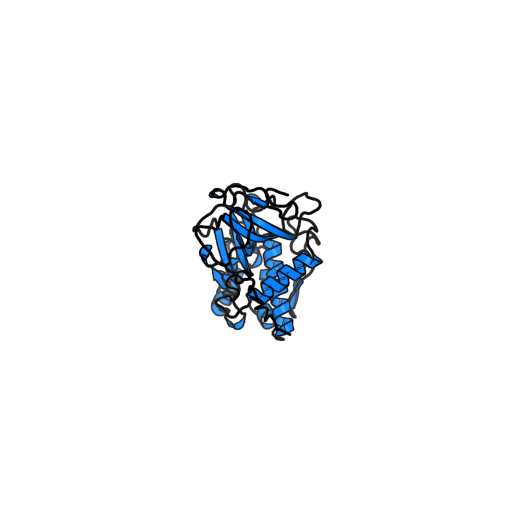CA 1
ATOM 2152 C C . THR A 1 285 ? -10.841 11.370 14.169 1.00 86.00 285 THR A C 1
ATOM 2154 O O . THR A 1 285 ? -11.233 12.387 14.733 1.00 86.00 285 THR A O 1
ATOM 2157 N N . ASP A 1 286 ? -9.755 10.691 14.534 1.00 84.50 286 ASP A N 1
ATOM 2158 C CA . ASP A 1 286 ? -8.958 11.014 15.723 1.00 84.50 286 ASP A CA 1
ATOM 2159 C C . ASP A 1 286 ? -7.605 11.663 15.373 1.00 84.50 286 ASP A C 1
ATOM 2161 O O . ASP A 1 286 ? -6.675 11.617 16.179 1.00 84.50 286 ASP A O 1
ATOM 2165 N N . ASP A 1 287 ? -7.475 12.230 14.166 1.00 74.81 287 ASP A N 1
ATOM 2166 C CA . ASP A 1 287 ? -6.309 13.037 13.794 1.00 74.81 287 ASP A CA 1
ATOM 2167 C C . ASP A 1 287 ? -6.524 14.508 14.173 1.00 74.81 287 ASP A C 1
ATOM 2169 O O . ASP A 1 287 ? -7.468 15.188 13.701 1.00 74.81 287 ASP A O 1
#

Sequence (287 aa):
MKMISACFVIAAALFPFPARSESPDGGFNKYVLTAVKMLGESRAAKGYGSAAFTQDLTFGDDGILKASGPPITMCVAAQLEVLVEALNLYARETKDVSPFHYIPKVTWARLRPLDLRGQIWMVNGSPSTGAAHAFENFGMGKRIAFKNLFPGTFVNFNRTRTGHGVVFLGYIDKTGADLSDYSNLVAGFKYFSAQGMGKPDGGLGYRWGFFADAGCPSLPADKKRDCGIIRSEANNLLVGGYVAMPNMWDAEKAAAQVLSNNVATDPALTTEGTLNESYFSGITTDD

Organism: NCBI:txid2605638